Protein 2F6R (pdb70)

Sequence (230 aa):
ALYQIQLLKDQRILGNLLQPPNERPELPSGLYVLGLTGISGSGKSSVAQRLKNLGAYIIDSDHHLGHRAYAPGGPAYQPVVEAFGTDILHKDGTINRKVLGSRVFGNKKQMKIILTDIVWPVIAKLAREEMDVAVAKGKTLLCVIDAAMLLEAGWQSMVHEVWTVVIPETEAVRRIVERDGLSEAAAQSRLQSQMSGQQLVEQSNVVLSTLWESHHVTQSQVEKAWNLLQKRLP

Secondary structure (DSSP, 8-state):
------EE---EETTS--SPPPP-TTS-TT-EEEEEEE-TTS-HHHHHHHHHHHTPEEEEHHHHHHHHTSTTSTTHHHHHHHH-GGGB-TTSSB-HHHHHHHHTT-HHHHHHHHHHHHHHHHHHHHHHHHHHHHTT--EEEEE-TTTTTTTGGGG-SEEEEEE--HHHHHHHHHHHH---HHHHHHHHHTS--HHHHHHT-SEEEE-SS-HHHHHHHHHHHHHHHHHH--

Organism: Mus musculus (NCBI:txid10090)

B-factor: mean 35.96, std 10.56, range [18.99, 86.03]

Solvent-accessible surface area: 12660 Å² total; per-residue (Å²): 144,185,165,150,82,19,79,56,172,152,154,85,62,11,1,53,69,52,75,105,44,41,150,62,121,174,22,37,126,52,10,16,0,1,0,0,0,4,12,20,19,2,20,29,80,44,0,6,90,41,0,123,114,61,54,6,66,36,1,65,8,88,111,24,5,64,57,0,22,37,66,89,17,86,0,28,129,44,0,16,153,48,15,30,98,117,0,45,87,226,114,19,51,12,29,122,184,48,4,9,90,82,4,143,70,62,189,175,71,54,123,79,18,20,79,38,10,62,80,27,11,8,124,43,0,108,84,46,2,84,81,4,40,88,162,57,100,90,13,0,0,0,6,4,41,52,0,14,58,27,33,19,55,75,11,0,22,0,3,0,0,0,12,12,63,63,97,46,0,17,120,31,4,40,123,176,73,68,45,72,104,73,37,0,90,47,81,28,158,75,32,30,47,20,131,83,4,8,88,83,1,5,0,0,1,6,11,77,100,72,72,130,26,4,51,38,2,0,70,79,0,28,77,62,0,73,162,60,54,156

Structure (mmCIF, N/CA/C/O backbone):
data_2F6R
#
_entry.id   2F6R
#
_cell.length_a   101.040
_cell.length_b   32.370
_cell.length_c   95.200
_cell.angle_alpha   90.000
_cell.angle_beta   110.240
_cell.angle_gamma   90.000
#
_symmetry.space_group_name_H-M   'C 1 2 1'
#
loop_
_entity.id
_entity.type
_entity.pdbx_description
1 polymer 'Bifunctional coenzyme A synthase'
2 non-polymer 'ACETYL COENZYME *A'
3 non-polymer 'UNKNOWN LIGAND'
4 water water
#
loop_
_atom_site.group_PDB
_atom_site.id
_atom_site.type_symbol
_atom_site.label_atom_id
_atom_site.label_alt_id
_atom_site.label_comp_id
_atom_site.label_asym_id
_atom_site.label_entity_id
_atom_site.label_seq_id
_atom_site.pdbx_PDB_ins_code
_atom_site.Cartn_x
_atom_site.Cartn_y
_atom_site.Cartn_z
_atom_site.occupancy
_atom_site.B_iso_or_equiv
_atom_site.auth_seq_id
_atom_site.auth_comp_id
_atom_site.auth_asym_id
_atom_site.auth_atom_id
_atom_site.pdbx_PDB_model_num
ATOM 1 N N . ALA A 1 28 ? 11.213 34.251 -8.346 1.00 40.78 16 ALA A N 1
ATOM 2 C CA . ALA A 1 28 ? 10.970 33.324 -7.208 1.00 38.30 16 ALA A CA 1
ATOM 3 C C . ALA A 1 28 ? 9.490 33.237 -6.865 1.00 34.99 16 ALA A C 1
ATOM 4 O O . ALA A 1 28 ? 8.860 34.249 -6.570 1.00 37.16 16 ALA A O 1
ATOM 6 N N . LEU A 1 29 ? 8.962 32.018 -6.814 1.00 28.22 17 LEU A N 1
ATOM 7 C CA . LEU A 1 29 ? 7.542 31.828 -6.547 1.00 26.62 17 LEU A CA 1
ATOM 8 C C . LEU A 1 29 ? 7.305 31.303 -5.152 1.00 27.43 17 LEU A C 1
ATOM 9 O O . LEU A 1 29 ? 7.942 30.350 -4.733 1.00 27.85 17 LEU A O 1
ATOM 14 N N . TYR A 1 30 ? 6.366 31.888 -4.430 1.00 23.58 18 TYR A N 1
ATOM 15 C CA . TYR A 1 30 ? 6.085 31.425 -3.086 1.00 25.09 18 TYR A CA 1
ATOM 16 C C . TYR A 1 30 ? 4.681 31.788 -2.680 1.00 25.78 18 TYR A C 1
ATOM 17 O O . TYR A 1 30 ? 3.988 32.486 -3.401 1.00 24.84 18 TYR A O 1
ATOM 26 N N . GLN A 1 31 ? 4.281 31.326 -1.500 1.00 25.28 19 GLN A N 1
ATOM 27 C CA . GLN A 1 31 ? 2.972 31.607 -0.951 1.00 26.90 19 GLN A CA 1
ATOM 28 C C . GLN A 1 31 ? 3.096 32.275 0.406 1.00 30.56 19 GLN A C 1
ATOM 29 O O . GLN A 1 31 ? 4.043 32.018 1.156 1.00 27.98 19 GLN A O 1
ATOM 35 N N . ILE A 1 32 ? 2.124 33.136 0.691 1.00 28.57 20 ILE A N 1
ATOM 36 C CA . ILE A 1 32 ? 1.967 33.754 1.986 1.00 32.53 20 ILE A CA 1
ATOM 37 C C . ILE A 1 32 ? 0.570 33.421 2.495 1.00 31.47 20 ILE A C 1
ATOM 38 O O . ILE A 1 32 ? -0.322 33.004 1.729 1.00 27.32 20 ILE A O 1
ATOM 43 N N . GLN A 1 33 ? 0.421 33.541 3.818 1.00 31.91 21 GLN A N 1
ATOM 44 C CA . GLN A 1 33 ? -0.792 33.140 4.526 1.00 28.97 21 GLN A CA 1
ATOM 45 C C . GLN A 1 33 ? -1.448 34.394 5.082 1.00 28.23 21 GLN A C 1
ATOM 46 O O . GLN A 1 33 ? -0.782 35.301 5.574 1.00 25.80 21 GLN A O 1
ATOM 52 N N . LEU A 1 34 ? -2.764 34.455 4.957 1.00 28.11 22 LEU A N 1
ATOM 53 C CA . LEU A 1 34 ? -3.535 35.631 5.342 1.00 29.30 22 LEU A CA 1
ATOM 54 C C . LEU A 1 34 ? -4.787 35.252 6.098 1.00 29.73 22 LEU A C 1
ATOM 55 O O . LEU A 1 34 ? -5.297 34.143 5.987 1.00 30.89 22 LEU A O 1
ATOM 60 N N . LEU A 1 35 ? -5.266 36.215 6.875 1.00 34.11 23 LEU A N 1
ATOM 61 C CA . LEU A 1 35 ? -6.507 36.109 7.583 1.00 38.35 23 LEU A CA 1
ATOM 62 C C . LEU A 1 35 ? -7.379 37.247 7.057 1.00 43.00 23 LEU A C 1
ATOM 63 O O . LEU A 1 35 ? -6.901 38.370 6.906 1.00 45.31 23 LEU A O 1
ATOM 68 N N . LYS A 1 36 ? -8.634 36.962 6.743 1.00 47.65 24 LYS A N 1
ATOM 69 C CA . LYS A 1 36 ? -9.592 38.020 6.352 1.00 52.91 24 LYS A CA 1
ATOM 70 C C . LYS A 1 36 ? -10.862 38.005 7.228 1.00 54.96 24 LYS A C 1
ATOM 71 O O . LYS A 1 36 ? -10.924 37.267 8.220 1.00 53.47 24 LYS A O 1
ATOM 77 N N . ASP A 1 37 ? -11.848 38.850 6.877 1.00 59.29 25 ASP A N 1
ATOM 78 C CA . ASP A 1 37 ? -13.158 38.917 7.565 1.00 58.35 25 ASP A CA 1
ATOM 79 C C . ASP A 1 37 ? -14.292 38.490 6.631 1.00 60.20 25 ASP A C 1
ATOM 80 O O . ASP A 1 37 ? -14.681 37.314 6.609 1.00 62.83 25 ASP A O 1
ATOM 82 N N . GLN A 1 55 ? -7.069 42.833 5.440 1.00 52.20 43 GLN A N 1
ATOM 83 C CA . GLN A 1 55 ? -6.243 41.634 5.361 1.00 52.88 43 GLN A CA 1
ATOM 84 C C . GLN A 1 55 ? -5.105 41.711 6.364 1.00 50.69 43 GLN A C 1
ATOM 85 O O . GLN A 1 55 ? -4.513 42.767 6.567 1.00 52.89 43 GLN A O 1
ATOM 91 N N . ARG A 1 56 ? -4.801 40.572 6.973 1.00 47.60 44 ARG A N 1
ATOM 92 C CA . ARG A 1 56 ? -3.680 40.457 7.893 1.00 43.85 44 ARG A CA 1
ATOM 93 C C . ARG A 1 56 ? -2.755 39.372 7.394 1.00 36.42 44 ARG A C 1
ATOM 94 O O . ARG A 1 56 ? -3.191 38.265 7.212 1.00 30.68 44 ARG A O 1
ATOM 102 N N . ILE A 1 57 ? -1.488 39.708 7.175 1.00 30.87 45 ILE A N 1
ATOM 103 C CA . ILE A 1 57 ? -0.494 38.740 6.781 1.00 27.18 45 ILE A CA 1
ATOM 104 C C . ILE A 1 57 ? 0.035 38.029 8.026 1.00 28.94 45 ILE A C 1
ATOM 105 O O . ILE A 1 57 ? 0.474 38.688 8.939 1.00 31.28 45 ILE A O 1
ATOM 110 N N . LEU A 1 58 ? 0.000 36.700 8.026 1.00 30.27 46 LEU A N 1
ATOM 111 C CA . LEU A 1 58 ? 0.465 35.867 9.168 1.00 28.58 46 LEU A CA 1
ATOM 112 C C . LEU A 1 58 ? 1.975 35.937 9.263 1.00 27.29 46 LEU A C 1
ATOM 113 O O . LEU A 1 58 ? 2.664 35.797 8.269 1.00 28.73 46 LEU A O 1
ATOM 118 N N . GLY A 1 59 ? 2.475 36.284 10.440 1.00 27.27 47 GLY A N 1
ATOM 119 C CA . GLY A 1 59 ? 3.904 36.448 10.646 1.00 24.47 47 GLY A CA 1
ATOM 120 C C . GLY A 1 59 ? 4.321 37.909 10.733 1.00 23.98 47 GLY A C 1
ATOM 121 O O . GLY A 1 59 ? 5.340 38.209 11.341 1.00 28.05 47 GLY A O 1
ATOM 122 N N . ASN A 1 60 ? 3.567 38.800 10.093 1.00 27.09 48 ASN A N 1
ATOM 123 C CA . ASN A 1 60 ? 3.893 40.220 10.097 1.00 26.16 48 ASN A CA 1
ATOM 124 C C . ASN A 1 60 ? 3.466 40.891 11.424 1.00 26.83 48 ASN A C 1
ATOM 125 O O . ASN A 1 60 ? 2.552 40.431 12.090 1.00 27.66 48 ASN A O 1
ATOM 130 N N . LEU A 1 61 ? 4.135 41.988 11.763 1.00 26.68 49 LEU A N 1
ATOM 131 C CA . LEU A 1 61 ? 3.714 42.899 12.859 1.00 27.00 49 LEU A CA 1
ATOM 132 C C . LEU A 1 61 ? 2.444 43.690 12.465 1.00 26.33 49 LEU A C 1
ATOM 133 O O . LEU A 1 61 ? 2.432 44.379 11.438 1.00 31.39 49 LEU A O 1
ATOM 138 N N . LEU A 1 62 ? 1.373 43.513 13.244 1.00 26.96 50 LEU A N 1
ATOM 139 C CA . LEU A 1 62 ? 0.026 43.992 12.931 1.00 24.29 50 LEU A CA 1
ATOM 140 C C . LEU A 1 62 ? -0.271 45.277 13.675 1.00 27.07 50 LEU A C 1
ATOM 141 O O . LEU A 1 62 ? -1.093 46.044 13.246 1.00 30.06 50 LEU A O 1
ATOM 146 N N . GLN A 1 63 ? 0.357 45.467 14.819 1.00 27.58 51 GLN A N 1
ATOM 147 C CA . GLN A 1 63 ? 0.229 46.696 15.539 1.00 28.55 51 GLN A CA 1
ATOM 148 C C . GLN A 1 63 ? 1.459 46.903 16.429 1.00 29.94 51 GLN A C 1
ATOM 149 O O . GLN A 1 63 ? 2.192 45.967 16.677 1.00 27.70 51 GLN A O 1
ATOM 155 N N . PRO A 1 64 ? 1.694 48.143 16.871 1.00 28.95 52 PRO A N 1
ATOM 156 C CA . PRO A 1 64 ? 2.955 48.373 17.584 1.00 30.83 52 PRO A CA 1
ATOM 157 C C . PRO A 1 64 ? 3.116 47.593 18.899 1.00 27.83 52 PRO A C 1
ATOM 158 O O . PRO A 1 64 ? 2.140 47.372 19.628 1.00 30.92 52 PRO A O 1
ATOM 162 N N . PRO A 1 65 ? 4.355 47.182 19.192 1.00 28.31 53 PRO A N 1
ATOM 163 C CA . PRO A 1 65 ? 4.636 46.543 20.456 1.00 28.51 53 PRO 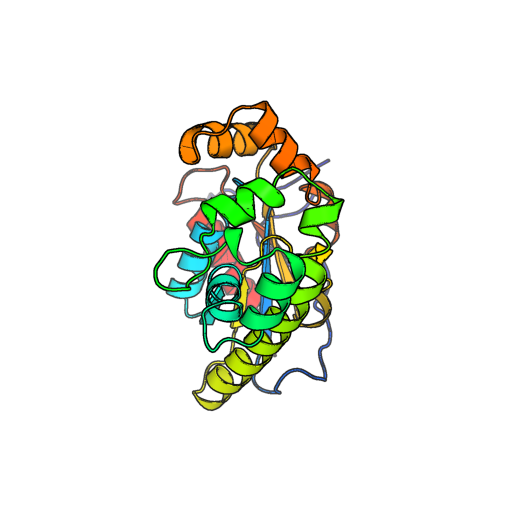A CA 1
ATOM 164 C C . PRO A 1 65 ? 4.367 47.446 21.657 1.00 26.00 53 PRO A C 1
ATOM 165 O O . PRO A 1 65 ? 4.301 48.707 21.520 1.00 25.46 53 PRO A O 1
ATOM 169 N N . ASN A 1 66 ? 4.286 46.808 22.829 1.00 26.25 54 ASN A N 1
ATOM 170 C CA . ASN A 1 66 ? 4.073 47.535 24.116 1.00 28.03 54 ASN A CA 1
ATOM 171 C C . ASN A 1 66 ? 5.370 48.043 24.734 1.00 28.27 54 ASN A C 1
ATOM 172 O O . ASN A 1 66 ? 6.362 47.358 24.626 1.00 29.54 54 ASN A O 1
ATOM 177 N N . GLU A 1 67 ? 5.372 49.237 25.348 1.00 32.54 55 GLU A N 1
ATOM 178 C CA . GLU A 1 67 ? 6.528 49.689 26.158 1.00 32.30 55 GLU A CA 1
ATOM 179 C C . GLU A 1 67 ? 6.403 49.094 27.550 1.00 33.98 55 GLU A C 1
ATOM 180 O O . GLU A 1 67 ? 5.337 49.195 28.164 1.00 31.38 55 GLU A O 1
ATOM 186 N N . ARG A 1 68 ? 7.488 48.488 28.047 1.00 33.66 56 ARG A N 1
ATOM 187 C CA . ARG A 1 68 ? 7.443 47.708 29.294 1.00 35.74 56 ARG A CA 1
ATOM 188 C C . ARG A 1 68 ? 8.589 48.103 30.204 1.00 36.35 56 ARG A C 1
ATOM 189 O O . ARG A 1 68 ? 9.563 47.358 30.297 1.00 34.92 56 ARG A O 1
ATOM 197 N N . PRO A 1 69 ? 8.463 49.272 30.876 1.00 39.61 57 PRO A N 1
ATOM 198 C CA . PRO A 1 69 ? 9.513 49.774 31.756 1.00 39.73 57 PRO A CA 1
ATOM 199 C C . PRO A 1 69 ? 9.920 48.847 32.872 1.00 41.62 57 PRO A C 1
ATOM 200 O O . PRO A 1 69 ? 11.086 48.801 33.283 1.00 45.65 57 PRO A O 1
ATOM 204 N N . GLU A 1 70 ? 8.959 48.089 33.380 1.00 44.73 58 GLU A N 1
ATOM 205 C CA . GLU A 1 70 ? 9.181 47.258 34.560 1.00 50.17 58 GLU A CA 1
ATOM 206 C C . GLU A 1 70 ? 9.897 45.938 34.272 1.00 51.51 58 GLU A C 1
ATOM 207 O O . GLU A 1 70 ? 10.373 45.286 35.202 1.00 52.94 58 GLU A O 1
ATOM 213 N N . LEU A 1 71 ? 9.957 45.525 33.004 1.00 50.48 59 LEU A N 1
ATOM 214 C CA . LEU A 1 71 ? 10.692 44.308 32.649 1.00 49.83 59 LEU A CA 1
ATOM 215 C C . LEU A 1 71 ? 12.211 44.582 32.668 1.00 48.49 59 LEU A C 1
ATOM 216 O O . LEU A 1 71 ? 12.647 45.726 32.465 1.00 48.04 59 LEU A O 1
ATOM 221 N N . PRO A 1 72 ? 13.029 43.523 32.867 1.00 49.57 60 PRO A N 1
ATOM 222 C CA . PRO A 1 72 ? 14.494 43.693 32.935 1.00 49.81 60 PRO A CA 1
ATOM 223 C C . PRO A 1 72 ? 15.024 44.296 31.641 1.00 51.69 60 PRO A C 1
ATOM 224 O O . PRO A 1 72 ? 14.497 44.013 30.585 1.00 53.62 60 PRO A O 1
ATOM 228 N N . SER A 1 73 ? 16.053 45.125 31.699 1.00 52.76 61 SER A N 1
ATOM 229 C CA . SER A 1 73 ? 16.422 45.905 30.512 1.00 52.72 61 SER A CA 1
ATOM 230 C C . SER A 1 73 ? 16.923 45.085 29.308 1.00 53.54 61 SER A C 1
ATOM 231 O O . SER A 1 73 ? 16.701 45.491 28.161 1.00 54.19 61 SER A O 1
ATOM 234 N N . GLY A 1 74 ? 17.585 43.951 29.544 1.00 51.30 62 GLY A N 1
ATOM 235 C CA . GLY A 1 74 ? 18.120 43.150 28.413 1.00 49.04 62 GLY A CA 1
ATOM 236 C C . GLY A 1 74 ? 17.102 42.307 27.632 1.00 44.93 62 GLY A C 1
ATOM 237 O O . GLY A 1 74 ? 17.429 41.741 26.587 1.00 43.67 62 GLY A O 1
ATOM 238 N N . LEU A 1 75 ? 15.857 42.276 28.103 1.00 38.70 63 LEU A N 1
ATOM 239 C CA . LEU A 1 75 ? 14.907 41.225 27.753 1.00 34.30 63 LEU A CA 1
ATOM 240 C C . LEU A 1 75 ? 13.732 41.672 26.871 1.00 34.51 63 LEU A C 1
ATOM 241 O O . LEU A 1 75 ? 13.067 42.652 27.158 1.00 34.93 63 LEU A O 1
ATOM 246 N N . TYR A 1 76 ? 13.434 40.907 25.831 1.00 29.16 64 TYR A N 1
ATOM 247 C CA . TYR A 1 76 ? 12.210 41.124 25.080 1.00 27.31 64 TYR A CA 1
ATOM 248 C C . TYR A 1 76 ? 11.313 39.939 25.363 1.00 26.53 64 TYR A C 1
ATOM 249 O O . TYR A 1 76 ? 11.772 38.792 25.378 1.00 28.50 64 TYR A O 1
ATOM 258 N N . VAL A 1 77 ? 10.021 40.205 25.530 1.00 23.93 65 VAL A N 1
ATOM 259 C CA . VAL A 1 77 ? 9.105 39.179 25.945 1.00 23.56 65 VAL A CA 1
ATOM 260 C C . VAL A 1 77 ? 7.946 39.095 24.960 1.00 22.23 65 VAL A C 1
ATOM 261 O O . VAL A 1 77 ? 7.242 40.084 24.748 1.00 26.09 65 VAL A O 1
ATOM 265 N N . LEU A 1 78 ? 7.674 37.865 24.497 1.00 27.16 66 LEU A N 1
ATOM 266 C CA . LEU A 1 78 ? 6.462 37.529 23.740 1.00 26.78 66 LEU A CA 1
ATOM 267 C C . LEU A 1 78 ? 5.493 36.782 24.594 1.00 25.82 66 LEU A C 1
ATOM 268 O O . LEU A 1 78 ? 5.889 35.963 25.398 1.00 28.42 66 LEU A O 1
ATOM 273 N N . GLY A 1 79 ? 4.221 37.083 24.411 1.00 25.32 67 GLY A N 1
ATOM 274 C CA . GLY A 1 79 ? 3.185 36.307 24.984 1.00 28.11 67 GLY A CA 1
ATOM 275 C C . GLY A 1 79 ? 2.583 35.463 23.904 1.00 30.44 67 GLY A C 1
ATOM 276 O O . GLY A 1 79 ? 2.051 36.001 22.972 1.00 29.32 67 GLY A O 1
ATOM 277 N N . LEU A 1 80 ? 2.621 34.151 24.068 1.00 25.96 68 LEU A N 1
ATOM 278 C CA . LEU A 1 80 ? 2.089 33.234 23.064 1.00 26.48 68 LEU A CA 1
ATOM 279 C C . LEU A 1 80 ? 0.818 32.549 23.516 1.00 27.98 68 LEU A C 1
ATOM 280 O O . LEU A 1 80 ? 0.774 31.989 24.592 1.00 26.78 68 LEU A O 1
ATOM 285 N N . THR A 1 81 ? -0.238 32.730 22.738 1.00 27.73 69 THR A N 1
ATOM 286 C CA . THR A 1 81 ? -1.561 32.256 23.136 1.00 29.83 69 THR A CA 1
ATOM 287 C C . THR A 1 81 ? -2.294 31.712 21.899 1.00 32.64 69 THR A C 1
ATOM 288 O O . THR A 1 81 ? -1.763 31.716 20.775 1.00 30.50 69 THR A O 1
ATOM 292 N N . GLY A 1 82 ? -3.482 31.187 22.130 1.00 28.96 70 GLY A N 1
ATOM 293 C CA . GLY A 1 82 ? -4.275 30.678 21.020 1.00 32.10 70 GLY A CA 1
ATOM 294 C C . GLY A 1 82 ? -5.425 29.906 21.537 1.00 34.58 70 GLY A C 1
ATOM 295 O O . GLY A 1 82 ? -5.456 29.615 22.709 1.00 38.00 70 GLY A O 1
ATOM 296 N N . ILE A 1 83 ? -6.342 29.518 20.651 1.00 37.56 71 ILE A N 1
ATOM 297 C CA . ILE A 1 83 ? -7.541 28.855 21.121 1.00 39.09 71 ILE A CA 1
ATOM 298 C C . ILE A 1 83 ? -7.159 27.406 21.313 1.00 35.52 71 ILE A C 1
ATOM 299 O O . ILE A 1 83 ? -6.149 26.960 20.799 1.00 31.94 71 ILE A O 1
ATOM 304 N N . SER A 1 84 ? -7.905 26.720 22.142 1.00 36.52 72 SER A N 1
ATOM 305 C CA . SER A 1 84 ? -7.629 25.310 22.334 1.00 36.46 72 SER A CA 1
ATOM 306 C C . SER A 1 84 ? -7.759 24.594 20.983 1.00 34.57 72 SER A C 1
ATOM 307 O O . SER A 1 84 ? -8.650 24.920 20.167 1.00 34.93 72 SER A O 1
ATOM 310 N N . GLY A 1 85 ? -6.875 23.620 20.741 1.00 29.78 73 GLY A N 1
ATOM 311 C CA . GLY A 1 85 ? -6.793 22.996 19.422 1.00 32.29 73 GLY A CA 1
ATOM 312 C C . GLY A 1 85 ? -5.952 23.765 18.402 1.00 32.01 73 GLY A C 1
ATOM 313 O O . GLY A 1 85 ? -5.819 23.303 17.275 1.00 36.16 73 GLY A O 1
ATOM 314 N N . SER A 1 86 ? -5.417 24.929 18.766 1.00 31.05 74 SER A N 1
ATOM 315 C CA . SER A 1 86 ? -4.629 25.774 17.877 1.00 33.36 74 SER A CA 1
ATOM 316 C C . SER A 1 86 ? -3.280 25.229 17.478 1.00 34.09 74 SER A C 1
ATOM 317 O O . SER A 1 86 ? -2.723 25.700 16.470 1.00 34.47 74 SER A O 1
ATOM 320 N N . GLY A 1 87 ? -2.781 24.250 18.226 1.00 32.25 75 GLY A N 1
ATOM 321 C CA . GLY A 1 87 ? -1.446 23.718 18.034 1.00 36.15 75 GLY A CA 1
ATOM 322 C C . GLY A 1 87 ? -0.334 24.646 18.493 1.00 33.57 75 GLY A C 1
ATOM 323 O O . GLY A 1 87 ? 0.795 24.604 17.968 1.00 33.33 75 GLY A O 1
ATOM 324 N N . LYS A 1 88 ? -0.639 25.547 19.437 1.00 33.19 76 LYS A N 1
ATOM 325 C CA . LYS A 1 88 ? 0.378 26.528 19.826 1.00 35.50 76 LYS A CA 1
ATOM 326 C C . LYS A 1 88 ? 1.636 25.908 20.483 1.00 31.78 76 LYS A C 1
ATOM 327 O O . LYS A 1 88 ? 2.701 26.483 20.435 1.00 32.96 76 LYS A O 1
ATOM 333 N N . SER A 1 89 ? 1.510 24.731 21.074 1.00 38.45 77 SER A N 1
ATOM 334 C CA . SER A 1 89 ? 2.697 24.046 21.624 1.00 41.18 77 SER A CA 1
ATOM 335 C C . SER A 1 89 ? 3.689 23.640 20.526 1.00 41.75 77 SER A C 1
ATOM 336 O O . SER A 1 89 ? 4.897 23.719 20.721 1.00 39.49 77 SER A O 1
ATOM 339 N N . SER A 1 90 ? 3.178 23.271 19.350 1.00 39.51 78 SER A N 1
ATOM 340 C CA . SER A 1 90 ? 4.025 23.106 18.164 1.00 39.18 78 SER A CA 1
ATOM 341 C C . SER A 1 90 ? 4.777 24.397 17.821 1.00 35.42 78 SER A C 1
ATOM 342 O O . SER A 1 90 ? 5.950 24.376 17.520 1.00 36.62 78 SER A O 1
ATOM 345 N N . VAL A 1 91 ? 4.122 25.544 17.900 1.00 32.48 79 VAL A N 1
ATOM 346 C CA . VAL A 1 91 ? 4.778 26.802 17.602 1.00 30.10 79 VAL A CA 1
ATOM 347 C C . VAL A 1 91 ? 5.794 27.155 18.677 1.00 31.52 79 VAL A C 1
ATOM 348 O O . VAL A 1 91 ? 6.876 27.676 18.393 1.00 27.73 79 VAL A O 1
ATOM 352 N N . ALA A 1 92 ? 5.427 26.912 19.931 1.00 32.69 80 ALA A N 1
ATOM 353 C CA . ALA A 1 92 ? 6.357 27.191 21.017 1.00 32.37 80 ALA A CA 1
ATOM 354 C C . ALA A 1 92 ? 7.673 26.390 20.833 1.00 29.28 80 ALA A C 1
ATOM 355 O O . ALA A 1 92 ? 8.780 26.941 20.997 1.00 30.57 80 ALA A O 1
ATOM 357 N N . GLN A 1 93 ? 7.564 25.110 20.459 1.00 30.76 81 GLN A N 1
ATOM 358 C CA . GLN A 1 93 ? 8.718 24.247 20.210 1.00 31.99 81 GLN A CA 1
ATOM 359 C C . GLN A 1 93 ? 9.585 24.729 19.053 1.00 28.17 81 GLN A C 1
ATOM 360 O O . GLN A 1 93 ? 10.810 24.641 19.127 1.00 33.18 81 GLN A O 1
ATOM 366 N N . ARG A 1 94 ? 8.943 25.234 17.995 1.00 31.36 82 ARG A N 1
ATOM 367 C CA . ARG A 1 94 ? 9.667 25.839 16.877 1.00 29.13 82 ARG A CA 1
ATOM 368 C C . ARG A 1 94 ? 10.409 27.124 17.298 1.00 28.57 82 ARG A C 1
ATOM 369 O O . ARG A 1 94 ? 11.533 27.386 16.863 1.00 29.56 82 ARG A O 1
ATOM 377 N N . LEU A 1 95 ? 9.799 27.929 18.157 1.00 27.33 83 LEU A N 1
ATOM 378 C CA . LEU A 1 95 ? 10.508 29.095 18.657 1.00 27.28 83 LEU A CA 1
ATOM 379 C C . LEU A 1 95 ? 11.643 28.660 19.592 1.00 29.18 83 LEU A C 1
ATOM 380 O O . LEU A 1 95 ? 12.737 29.220 19.559 1.00 29.87 83 LEU A O 1
ATOM 385 N N . LYS A 1 96 ? 11.391 27.654 20.409 1.00 28.99 84 LYS A N 1
ATOM 386 C CA . LYS A 1 96 ? 12.475 27.085 21.248 1.00 31.77 84 LYS A CA 1
ATOM 387 C C . LYS A 1 96 ? 13.671 26.637 20.398 1.00 32.63 84 LYS A C 1
ATOM 388 O O . LYS A 1 96 ? 14.809 26.939 20.718 1.00 35.77 84 LYS A O 1
ATOM 394 N N . ASN A 1 97 ? 13.400 25.951 19.292 1.00 32.44 85 ASN A N 1
ATOM 395 C CA . ASN A 1 97 ? 14.466 25.515 18.382 1.00 33.40 85 ASN A CA 1
ATOM 396 C C . ASN A 1 97 ? 15.253 26.663 17.765 1.00 32.02 85 ASN A C 1
ATOM 397 O O . ASN A 1 97 ? 16.401 26.473 17.397 1.00 32.90 85 ASN A O 1
ATOM 402 N N . LEU A 1 98 ? 14.634 27.837 17.620 1.00 31.01 86 LEU A N 1
ATOM 403 C CA . LEU A 1 98 ? 15.294 29.024 17.067 1.00 31.61 86 LEU A CA 1
ATOM 404 C C . LEU A 1 98 ? 16.047 29.806 18.099 1.00 32.42 86 LEU A C 1
ATOM 405 O O . LEU A 1 98 ? 16.780 30.738 17.754 1.00 35.75 86 LEU A O 1
ATOM 410 N N . GLY A 1 99 ? 15.852 29.445 19.373 1.00 35.32 87 GLY A N 1
ATOM 411 C CA . GLY A 1 99 ? 16.626 30.014 20.468 1.00 35.95 87 GLY A CA 1
ATOM 412 C C . GLY A 1 99 ? 15.872 30.744 21.554 1.00 34.37 87 GLY A C 1
ATOM 413 O O . GLY A 1 99 ? 16.513 31.277 22.467 1.00 34.42 87 GLY A O 1
ATOM 414 N N . ALA A 1 100 ? 14.533 30.776 21.481 1.00 34.13 88 ALA A N 1
ATOM 415 C CA . ALA A 1 100 ? 13.728 31.465 22.494 1.00 33.11 88 ALA A CA 1
ATOM 416 C C . ALA A 1 100 ? 13.721 30.649 23.766 1.00 32.80 88 ALA A C 1
ATOM 417 O O . ALA A 1 100 ? 13.727 29.405 23.717 1.00 29.56 88 ALA A O 1
ATOM 419 N N . TYR A 1 101 ? 13.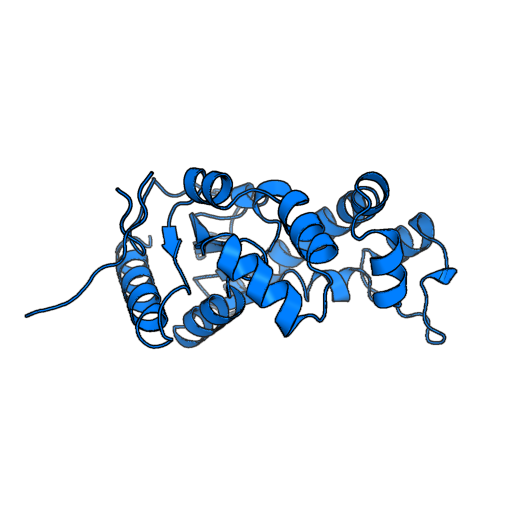751 31.345 24.900 1.00 32.07 89 TYR A N 1
ATOM 420 C CA . TYR A 1 101 ? 13.499 30.733 26.180 1.00 30.09 89 TYR A CA 1
ATOM 421 C C . TYR A 1 101 ? 11.977 30.690 26.431 1.00 29.65 89 TYR A C 1
ATOM 422 O O . TYR A 1 101 ? 11.329 31.733 26.516 1.00 30.77 89 TYR A O 1
ATOM 431 N N . ILE A 1 102 ? 11.411 29.488 26.567 1.00 27.50 90 ILE A N 1
ATOM 432 C CA . ILE A 1 102 ? 9.986 29.315 26.759 1.00 27.92 90 ILE A CA 1
ATOM 433 C C . ILE A 1 102 ? 9.598 29.122 28.223 1.00 27.93 90 ILE A C 1
ATOM 434 O O . ILE A 1 102 ? 10.186 28.302 28.926 1.00 33.12 90 ILE A O 1
ATOM 439 N N . ILE A 1 103 ? 8.593 29.842 28.665 1.00 28.67 91 ILE A N 1
ATOM 440 C CA . ILE A 1 103 ? 8.000 29.640 29.985 1.00 31.84 91 ILE A CA 1
ATOM 441 C C . ILE A 1 103 ? 6.611 29.040 29.764 1.00 32.98 91 ILE A C 1
ATOM 442 O O . ILE A 1 103 ? 5.759 29.659 29.181 1.00 33.75 91 ILE A O 1
ATOM 447 N N . ASP A 1 104 ? 6.449 27.776 30.109 1.00 31.96 92 ASP A N 1
ATOM 448 C CA . ASP A 1 104 ? 5.188 27.115 29.886 1.00 31.53 92 ASP A CA 1
ATOM 449 C C . ASP A 1 104 ? 4.321 27.330 31.137 1.00 32.59 92 ASP A C 1
ATOM 450 O O . ASP A 1 104 ? 4.598 26.760 32.205 1.00 31.57 92 ASP A O 1
ATOM 455 N N . SER A 1 105 ? 3.269 28.120 30.979 1.00 30.77 93 SER A N 1
ATOM 456 C CA . SER A 1 105 ? 2.380 28.472 32.078 1.00 30.38 93 SER A CA 1
ATOM 457 C C . SER A 1 105 ? 1.604 27.297 32.623 1.00 32.28 93 SER A C 1
ATOM 458 O O . SER A 1 105 ? 1.284 27.302 33.809 1.00 33.05 93 SER A O 1
ATOM 461 N N . ASP A 1 106 ? 1.287 26.303 31.787 1.00 30.87 94 ASP A N 1
ATOM 462 C CA . ASP A 1 106 ? 0.523 25.128 32.264 1.00 33.92 94 ASP A CA 1
ATOM 463 C C . ASP A 1 106 ? 1.382 24.396 33.282 1.00 36.13 94 ASP A C 1
ATOM 464 O O . ASP A 1 106 ? 0.903 24.074 34.395 1.00 33.63 94 ASP A O 1
ATOM 469 N N . HIS A 1 107 ? 2.639 24.158 32.915 1.00 34.52 95 HIS A N 1
ATOM 470 C CA A HIS A 1 107 ? 3.580 23.507 33.824 0.50 37.22 95 HIS A CA 1
ATOM 471 C CA B HIS A 1 107 ? 3.603 23.511 33.799 0.50 36.90 95 HIS A CA 1
ATOM 472 C C . HIS A 1 107 ? 3.803 24.312 35.099 1.00 37.04 95 HIS A C 1
ATOM 473 O O . HIS A 1 107 ? 3.812 23.744 36.208 1.00 34.70 95 HIS A O 1
ATOM 486 N N . LEU A 1 108 ? 4.020 25.615 34.968 1.00 35.53 96 LEU A N 1
ATOM 487 C CA . LEU A 1 108 ? 4.207 26.474 36.146 1.00 33.30 96 LEU A CA 1
ATOM 488 C C . LEU A 1 108 ? 3.020 26.364 37.072 1.00 32.89 96 LEU A C 1
ATOM 489 O O . LEU A 1 108 ? 3.190 26.361 38.300 1.00 34.38 96 LEU A O 1
ATOM 494 N N . GLY A 1 109 ? 1.822 26.278 36.504 1.00 31.19 97 GLY A N 1
ATOM 495 C CA . GLY A 1 109 ? 0.576 26.072 37.282 1.00 30.40 97 GLY A CA 1
ATOM 496 C C . GLY A 1 109 ? 0.595 24.804 38.102 1.00 31.96 97 GLY A C 1
ATOM 497 O O . GLY A 1 109 ? 0.261 24.815 39.273 1.00 31.65 97 GLY A O 1
ATOM 498 N N . HIS A 1 110 ? 1.027 23.714 37.482 1.00 29.94 98 HIS A N 1
ATOM 499 C CA . HIS A 1 110 ? 1.069 22.417 38.162 1.00 32.38 98 HIS A CA 1
ATOM 500 C C . HIS A 1 110 ? 2.069 22.454 39.317 1.00 37.00 98 HIS A C 1
ATOM 501 O O . HIS A 1 110 ? 1.791 21.915 40.408 1.00 35.90 98 HIS A O 1
ATOM 508 N N . ARG A 1 111 ? 3.210 23.113 39.103 1.00 33.29 99 ARG A N 1
ATOM 509 C CA . ARG A 1 111 ? 4.179 23.345 40.158 1.00 35.20 99 ARG A CA 1
ATOM 510 C C . ARG A 1 111 ? 3.737 24.363 41.231 1.00 33.99 99 ARG A C 1
ATOM 511 O O . ARG A 1 111 ? 4.080 24.214 42.421 1.00 36.68 99 ARG A O 1
ATOM 514 N N . ALA A 1 112 ? 2.953 25.362 40.852 1.00 31.01 100 ALA A N 1
ATOM 515 C CA . ALA A 1 112 ? 2.476 26.354 41.781 1.00 28.06 100 ALA A CA 1
ATOM 516 C C . ALA A 1 112 ? 1.656 25.707 42.900 1.00 27.96 100 ALA A C 1
ATOM 517 O O . ALA A 1 112 ? 1.713 26.150 44.037 1.00 27.13 100 ALA A O 1
ATOM 519 N N . TYR A 1 113 ? 0.903 24.660 42.573 1.00 33.11 101 TYR A N 1
ATOM 520 C CA . TYR A 1 113 ? 0.088 24.029 43.589 1.00 29.22 101 TYR A CA 1
ATOM 521 C C . TYR A 1 113 ? 0.560 22.617 43.917 1.00 28.87 101 TYR A C 1
ATOM 522 O O . TYR A 1 113 ? -0.169 21.887 44.532 1.00 32.38 101 TYR A O 1
ATOM 531 N N . ALA A 1 114 ? 1.815 22.308 43.592 1.00 28.71 102 ALA A N 1
ATOM 532 C CA . ALA A 1 114 ? 2.534 21.146 44.133 1.00 30.98 102 ALA A CA 1
ATOM 533 C C . ALA A 1 114 ? 2.752 21.412 45.629 1.00 26.13 102 ALA A C 1
ATOM 534 O O . ALA A 1 114 ? 2.872 22.579 46.027 1.00 28.69 102 ALA A O 1
ATOM 536 N N . PRO A 1 115 ? 2.763 20.346 46.467 1.00 26.14 103 PRO A N 1
ATOM 537 C CA . PRO A 1 115 ? 3.124 20.554 47.851 1.00 27.97 103 PRO A CA 1
ATOM 538 C C . PRO A 1 115 ? 4.451 21.295 47.896 1.00 31.04 103 PRO A C 1
ATOM 539 O O . PRO A 1 115 ? 5.303 21.046 47.045 1.00 28.55 103 PRO A O 1
ATOM 543 N N . GLY A 1 116 ? 4.540 22.312 48.743 1.00 33.43 104 GLY A N 1
ATOM 544 C CA . GLY A 1 116 ? 5.726 23.178 48.759 1.00 34.31 104 GLY A CA 1
ATOM 545 C C . GLY A 1 116 ? 5.595 24.421 47.893 1.00 36.42 104 GLY A C 1
ATOM 546 O O . GLY A 1 116 ? 6.380 25.337 48.047 1.00 37.43 104 GLY A O 1
ATOM 547 N N . GLY A 1 117 ? 4.624 24.448 46.964 1.00 30.93 105 GLY A N 1
ATOM 548 C CA . GLY A 1 117 ? 4.448 25.558 46.046 1.00 30.67 105 GLY A CA 1
ATOM 549 C C . GLY A 1 117 ? 3.484 26.577 46.621 1.00 28.50 105 GLY A C 1
ATOM 550 O O . GLY A 1 117 ? 2.689 26.251 47.481 1.00 30.33 105 GLY A O 1
ATOM 551 N N . PRO A 1 118 ? 3.554 27.837 46.151 1.00 28.56 106 PRO A N 1
ATOM 552 C CA . PRO A 1 118 ? 2.824 28.917 46.818 1.00 31.20 106 PRO A CA 1
ATOM 553 C C . PRO A 1 118 ? 1.288 28.784 46.816 1.00 32.14 106 PRO A C 1
ATOM 554 O O . PRO A 1 118 ? 0.591 29.257 47.740 1.00 34.79 106 PRO A O 1
ATOM 558 N N . ALA A 1 119 ? 0.769 28.123 45.802 1.00 31.14 107 ALA A N 1
ATOM 559 C CA . ALA A 1 119 ? -0.702 27.932 45.684 1.00 28.28 107 ALA A CA 1
ATOM 560 C C . ALA A 1 119 ? -1.244 26.657 46.305 1.00 26.52 107 ALA A C 1
ATOM 561 O O . ALA A 1 119 ? -2.458 26.505 46.327 1.00 25.49 107 ALA A O 1
ATOM 563 N N . TYR A 1 120 ? -0.404 25.761 46.810 1.00 27.05 108 TYR A N 1
ATOM 564 C CA . TYR A 1 120 ? -0.929 24.521 47.424 1.00 27.12 108 TYR A CA 1
ATOM 565 C C . TYR A 1 120 ? -1.930 24.703 48.545 1.00 27.42 108 TYR A C 1
ATOM 566 O O . TYR A 1 120 ? -3.069 24.192 48.424 1.00 24.61 108 TYR A O 1
ATOM 575 N N . GLN A 1 121 ? -1.570 25.441 49.608 1.00 27.79 109 GLN A N 1
ATOM 576 C CA . GLN A 1 121 ? -2.422 25.569 50.717 1.00 26.94 109 GLN A CA 1
ATOM 577 C C . GLN A 1 121 ? -3.750 26.266 50.309 1.00 25.99 109 GLN A C 1
ATOM 578 O O . GLN A 1 121 ? -4.779 25.765 50.642 1.00 26.04 109 GLN A O 1
ATOM 584 N N . PRO A 1 122 ? -3.683 27.413 49.597 1.00 28.97 110 PRO A N 1
ATOM 585 C CA . PRO A 1 122 ? -4.947 28.056 49.194 1.00 26.41 110 PRO A CA 1
ATOM 586 C C . PRO A 1 122 ? -5.883 27.234 48.316 1.00 25.98 110 PRO A C 1
ATOM 587 O O . PRO A 1 122 ? -7.093 27.381 48.448 1.00 23.12 110 PRO A O 1
ATOM 591 N N . VAL A 1 123 ? -5.330 26.418 47.409 1.00 25.45 111 VAL A N 1
ATOM 592 C CA . VAL A 1 123 ? -6.147 25.604 46.509 1.00 23.98 111 VAL A CA 1
ATOM 593 C C . VAL A 1 123 ? -6.811 24.480 47.319 1.00 23.74 111 VAL A C 1
ATOM 594 O O . VAL A 1 123 ? -8.015 24.214 47.193 1.00 23.56 111 VAL A O 1
ATOM 598 N N . VAL A 1 124 ? -6.029 23.819 48.199 1.00 21.93 112 VAL A N 1
ATOM 599 C CA . VAL A 1 124 ? -6.606 22.787 49.048 1.00 22.58 112 VAL A CA 1
ATOM 600 C C . VAL A 1 124 ? -7.678 23.352 50.027 1.00 24.68 112 VAL A C 1
ATOM 601 O O . VAL A 1 124 ? -8.680 22.706 50.275 1.00 26.59 112 VAL A O 1
ATOM 605 N N . GLU A 1 125 ? -7.467 24.569 50.538 1.00 25.60 113 GLU A N 1
ATOM 606 C CA . GLU A 1 125 ? -8.426 25.249 51.399 1.00 26.80 113 GLU A CA 1
ATOM 607 C C . GLU A 1 125 ? -9.687 25.529 50.613 1.00 24.88 113 GLU A C 1
ATOM 608 O O . GLU A 1 125 ? -10.800 25.379 51.116 1.00 25.68 113 GLU A O 1
ATOM 614 N N . ALA A 1 126 ? -9.515 25.963 49.365 1.00 24.82 114 ALA A N 1
ATOM 615 C CA . ALA A 1 126 ? -10.654 26.430 48.556 1.00 24.00 114 ALA A CA 1
ATOM 616 C C . ALA A 1 126 ? -11.465 25.291 48.022 1.00 22.01 114 ALA A C 1
ATOM 617 O O . ALA A 1 126 ? -12.713 25.445 47.869 1.00 25.88 114 ALA A O 1
ATOM 619 N N . PHE A 1 127 ? -10.833 24.116 47.803 1.00 24.96 115 PHE A N 1
ATOM 620 C CA . PHE A 1 127 ? -11.523 22.974 47.196 1.00 23.56 115 PHE A CA 1
ATOM 621 C C . PHE A 1 127 ? -11.648 21.776 48.106 1.00 24.29 115 PHE A C 1
ATOM 622 O O . PHE A 1 127 ? -12.487 20.918 47.842 1.00 27.18 115 PHE A O 1
ATOM 630 N N . GLY A 1 128 ? -10.902 21.726 49.199 1.00 24.55 116 GLY A N 1
ATOM 631 C CA . GLY A 1 128 ? -11.009 20.585 50.123 1.00 27.20 116 GLY A CA 1
ATOM 632 C C . GLY A 1 128 ? -9.969 19.510 49.864 1.00 29.10 116 GLY A C 1
ATOM 633 O O . GLY A 1 128 ? -9.428 19.402 48.779 1.00 25.59 116 GLY A O 1
ATOM 634 N N . THR A 1 129 ? -9.716 18.677 50.875 1.00 27.26 117 THR A N 1
ATOM 635 C CA . THR A 1 129 ? -8.728 17.618 50.773 1.00 26.44 117 THR A CA 1
ATOM 636 C C . THR A 1 129 ? -9.185 16.456 49.882 1.00 29.04 117 THR A C 1
ATOM 637 O O . THR A 1 129 ? -8.368 15.644 49.525 1.00 25.92 117 THR A O 1
ATOM 641 N N . ASP A 1 130 ? -10.468 16.382 49.511 1.00 28.00 118 ASP A N 1
ATOM 642 C CA . ASP A 1 130 ? -10.926 15.392 48.520 1.00 29.86 118 ASP A CA 1
ATOM 643 C C . ASP A 1 130 ? -10.265 15.509 47.152 1.00 29.13 118 ASP A C 1
ATOM 644 O O . ASP A 1 130 ? -10.343 14.601 46.349 1.00 29.48 118 ASP A O 1
ATOM 649 N N . ILE A 1 131 ? -9.645 16.644 46.864 1.00 25.89 119 ILE A N 1
ATOM 650 C CA . ILE A 1 131 ? -8.896 16.781 45.617 1.00 27.17 119 ILE A CA 1
ATOM 651 C C . ILE A 1 131 ? -7.512 16.171 45.679 1.00 26.31 119 ILE A C 1
ATOM 652 O O . ILE A 1 131 ? -6.834 16.188 44.646 1.00 28.63 119 ILE A O 1
ATOM 657 N N . LEU A 1 132 ? -7.111 15.611 46.822 1.00 27.71 120 LEU A N 1
ATOM 658 C CA . LEU A 1 132 ? -5.743 15.147 46.987 1.00 26.90 120 LEU A CA 1
ATOM 659 C C . LEU A 1 132 ? -5.666 13.660 46.692 1.00 27.85 120 LEU A C 1
ATOM 660 O O . LEU A 1 132 ? -6.569 12.913 47.040 1.00 32.14 120 LEU A O 1
ATOM 665 N N . HIS A 1 133 ? -4.588 13.272 46.016 1.00 30.97 121 HIS A N 1
ATOM 666 C CA . HIS A 1 133 ? -4.128 11.889 45.922 1.00 32.51 121 HIS A CA 1
ATOM 667 C C . HIS A 1 133 ? -3.713 11.431 47.314 1.00 32.62 121 HIS A C 1
ATOM 668 O O . HIS A 1 133 ? -3.486 12.249 48.213 1.00 30.01 121 HIS A O 1
ATOM 675 N N . LYS A 1 134 ? -3.569 10.114 47.481 1.00 37.27 122 LYS A N 1
ATOM 676 C CA . LYS A 1 134 ? -2.996 9.527 48.707 1.00 39.40 122 LYS A CA 1
ATOM 677 C C . LYS A 1 134 ? -1.672 10.153 49.129 1.00 37.30 122 LYS A C 1
ATOM 678 O O . LYS A 1 134 ? -1.436 10.344 50.297 1.00 39.09 122 LYS A O 1
ATOM 684 N N . ASP A 1 135 ? -0.793 10.450 48.192 1.00 39.08 123 ASP A N 1
ATOM 685 C CA . ASP A 1 135 ? 0.506 11.023 48.572 1.00 39.14 123 ASP A CA 1
ATOM 686 C C . ASP A 1 135 ? 0.447 12.529 48.888 1.00 38.29 123 ASP A C 1
ATOM 687 O O . ASP A 1 135 ? 1.489 13.140 49.152 1.00 39.27 123 ASP A O 1
ATOM 692 N N . GLY A 1 136 ? -0.750 13.122 48.836 1.00 35.55 124 GLY A N 1
ATOM 693 C CA . GLY A 1 136 ? -0.907 14.544 49.178 1.00 33.16 124 GLY A CA 1
ATOM 694 C C . GLY A 1 136 ? -0.749 15.526 48.012 1.00 30.23 124 GLY A C 1
ATOM 695 O O . GLY A 1 136 ? -0.951 16.735 48.185 1.00 28.37 124 GLY A O 1
ATOM 696 N N . THR A 1 137 ? -0.418 15.026 46.829 1.00 28.28 125 THR A N 1
ATOM 697 C CA . THR A 1 137 ? -0.392 15.847 45.642 1.00 27.05 125 THR A CA 1
ATOM 698 C C . THR A 1 137 ? -1.831 16.041 45.177 1.00 25.31 125 THR A C 1
ATOM 699 O O . THR A 1 137 ? -2.724 15.238 45.470 1.00 27.41 125 THR A O 1
ATOM 703 N N . ILE A 1 138 ? -2.052 17.119 44.461 1.00 24.17 126 ILE A N 1
ATOM 704 C CA . ILE A 1 138 ? -3.363 17.390 43.905 1.00 26.11 126 ILE A CA 1
ATOM 705 C C . ILE A 1 138 ? -3.646 16.403 42.760 1.00 28.05 126 ILE A C 1
ATOM 706 O O . ILE A 1 138 ? -2.844 16.237 41.827 1.00 27.03 126 ILE A O 1
ATOM 711 N N . ASN A 1 139 ? -4.822 15.784 42.836 1.00 25.32 127 ASN A N 1
ATOM 712 C CA . ASN A 1 139 ? -5.330 14.987 41.746 1.00 25.62 127 ASN A CA 1
ATOM 713 C C . ASN A 1 139 ? -5.990 15.883 40.715 1.00 26.89 127 ASN A C 1
ATOM 714 O O . ASN A 1 139 ? -7.129 16.354 40.924 1.00 26.30 127 ASN A O 1
ATOM 719 N N . ARG A 1 140 ? -5.297 16.129 39.597 1.00 26.53 128 ARG A N 1
ATOM 720 C CA . ARG A 1 140 ? -5.785 17.130 38.649 1.00 24.95 128 ARG A CA 1
ATOM 721 C C . ARG A 1 140 ? -7.054 16.700 37.883 1.00 23.29 128 ARG A C 1
ATOM 722 O O . ARG A 1 140 ? -7.786 17.564 37.374 1.00 27.54 128 ARG A O 1
ATOM 730 N N . LYS A 1 141 ? -7.261 15.392 37.794 1.00 29.69 129 LYS A N 1
ATOM 731 C CA . LYS A 1 141 ? -8.475 14.807 37.219 1.00 30.92 129 LYS A CA 1
ATOM 732 C C . LYS A 1 141 ? -9.667 15.189 38.101 1.00 28.46 129 LYS A C 1
ATOM 733 O O . LYS A 1 141 ? -10.688 15.655 37.597 1.00 30.23 129 LYS A O 1
ATOM 739 N N . VAL A 1 142 ? -9.525 15.047 39.423 1.00 28.50 130 VAL A N 1
ATOM 740 C CA . VAL A 1 142 ? -10.592 15.456 40.352 1.00 27.44 130 VAL A CA 1
ATOM 741 C C . VAL A 1 142 ? -10.809 16.978 40.376 1.00 24.16 130 VAL A C 1
ATOM 742 O O . VAL A 1 142 ? -11.988 17.453 40.260 1.00 23.77 130 VAL A O 1
ATOM 746 N N . LEU A 1 143 ? -9.718 17.739 40.503 1.00 25.55 131 LEU A N 1
ATOM 747 C CA . LEU A 1 143 ? -9.816 19.187 40.383 1.00 23.72 131 LEU A CA 1
ATOM 748 C C . LEU A 1 143 ? -10.461 19.666 39.072 1.00 25.03 131 LEU A C 1
ATOM 749 O O . LEU A 1 143 ? -11.355 20.519 39.071 1.00 24.35 131 LEU A O 1
ATOM 754 N N . GLY A 1 144 ? -10.022 19.108 37.949 1.00 24.50 132 GLY A N 1
ATOM 755 C CA . GLY A 1 144 ? -10.608 19.414 36.671 1.00 25.23 132 GLY A CA 1
ATOM 756 C C . GLY A 1 144 ? -12.100 19.148 36.624 1.00 24.01 132 GLY A C 1
ATOM 757 O O . GLY A 1 144 ? -12.853 19.976 36.075 1.00 26.62 132 GLY A O 1
ATOM 758 N N . SER A 1 145 ? -12.514 18.036 37.204 1.00 26.17 133 SER A N 1
ATOM 759 C CA . SER A 1 145 ? -13.955 17.705 37.314 1.00 29.21 133 SER A CA 1
ATOM 760 C C . SER A 1 145 ? -14.753 18.763 38.086 1.00 28.92 133 SER A C 1
ATOM 761 O O . SER A 1 145 ? -15.945 18.979 37.793 1.00 27.79 133 SER A O 1
ATOM 764 N N . ARG A 1 146 ? -14.114 19.429 39.050 1.00 27.60 134 ARG A N 1
ATOM 765 C CA . ARG A 1 146 ? -14.732 20.522 39.796 1.00 25.76 134 ARG A CA 1
ATOM 766 C C . ARG A 1 146 ? -14.860 21.764 39.007 1.00 28.50 134 ARG A C 1
ATOM 767 O O . ARG A 1 146 ? -15.841 22.488 39.172 1.00 29.97 134 ARG A O 1
ATOM 775 N N . VAL A 1 147 ? -13.892 22.045 38.121 1.00 25.63 135 VAL A N 1
ATOM 776 C CA . VAL A 1 147 ? -13.827 23.356 37.557 1.00 25.84 135 VAL A CA 1
ATOM 777 C C . VAL A 1 147 ? -14.129 23.382 36.051 1.00 26.21 135 VAL A C 1
ATOM 778 O O . VAL A 1 147 ? -14.541 24.405 35.552 1.00 26.65 135 VAL A O 1
ATOM 782 N N . PHE A 1 148 ? -13.918 22.296 35.323 1.00 29.05 136 PHE A N 1
ATOM 783 C CA . PHE A 1 148 ? -14.072 22.402 33.843 1.00 29.90 136 PHE A CA 1
ATOM 784 C C . PHE A 1 148 ? -15.558 22.477 33.532 1.00 30.47 136 PHE A C 1
ATOM 785 O O . PHE A 1 148 ? -16.347 21.695 34.043 1.00 29.42 136 PHE A O 1
ATOM 793 N N . GLY A 1 149 ? -15.940 23.442 32.712 1.00 30.63 137 GLY A N 1
ATOM 794 C CA . GLY A 1 149 ? -17.327 23.662 32.393 1.00 31.49 137 GLY A CA 1
ATOM 795 C C . GLY A 1 149 ? -18.060 24.414 33.483 1.00 31.32 137 GLY A C 1
ATOM 796 O O . GLY A 1 149 ? -19.280 24.587 33.387 1.00 32.01 137 GLY A O 1
ATOM 797 N N . ASN A 1 150 ? -17.340 24.872 34.509 1.00 28.77 138 ASN A N 1
ATOM 798 C CA . ASN A 1 150 ? -17.977 25.484 35.674 1.00 26.80 138 ASN A CA 1
ATOM 799 C C . ASN A 1 150 ? -17.366 26.854 35.916 1.00 28.43 138 ASN A C 1
ATOM 800 O O . ASN A 1 150 ? -16.302 26.982 36.516 1.00 25.30 138 ASN A O 1
ATOM 805 N N . LYS A 1 151 ? -18.054 27.895 35.456 1.00 29.28 139 LYS A N 1
ATOM 806 C CA . LYS A 1 151 ? -17.526 29.242 35.511 1.00 30.45 139 LYS A CA 1
ATOM 807 C C . LYS A 1 151 ? -17.160 29.726 36.949 1.00 27.73 139 LYS A C 1
ATOM 808 O O . LYS A 1 151 ? -16.022 30.248 37.197 1.00 28.75 139 LYS A O 1
ATOM 814 N N . LYS A 1 152 ? -18.045 29.507 37.909 1.00 22.38 140 LYS A N 1
ATOM 815 C CA . LYS A 1 152 ? -17.777 29.949 39.292 1.00 26.43 140 LYS A CA 1
ATOM 816 C C . LYS A 1 152 ? -16.621 29.231 39.978 1.00 25.38 140 LYS A C 1
ATOM 817 O O . LYS A 1 152 ? -15.761 29.872 40.616 1.00 28.61 140 LYS A O 1
ATOM 823 N N . GLN A 1 153 ? -16.554 27.915 39.812 1.00 23.94 141 GLN A N 1
ATOM 824 C CA . GLN A 1 153 ? -15.505 27.134 40.416 1.00 22.94 141 GLN A CA 1
ATOM 825 C C . GLN A 1 153 ? -14.179 27.409 39.732 1.00 24.73 141 GLN A C 1
ATOM 826 O O . GLN A 1 153 ? -13.147 27.519 40.385 1.00 25.75 141 GLN A O 1
ATOM 832 N N . MET A 1 154 ? -14.203 27.567 38.414 1.00 24.26 142 MET A N 1
ATOM 833 C CA . MET A 1 154 ? -12.929 27.833 37.739 1.00 24.95 142 MET A CA 1
ATOM 834 C C . MET A 1 154 ? -12.391 29.174 38.167 1.00 22.47 142 MET A C 1
ATOM 835 O O . MET A 1 154 ? -11.172 29.332 38.325 1.00 24.47 142 MET A O 1
ATOM 840 N N . LYS A 1 155 ? -13.266 30.141 38.390 1.00 23.02 143 LYS A N 1
ATOM 841 C CA . LYS A 1 155 ? -12.823 31.419 38.919 1.00 25.44 143 LYS A CA 1
ATOM 842 C C . LYS A 1 155 ? -12.236 31.396 40.331 1.00 26.68 143 LYS A C 1
ATOM 843 O O . LYS A 1 155 ? -11.256 32.134 40.623 1.00 28.46 143 LYS A O 1
ATOM 849 N N . ILE A 1 156 ? -12.773 30.562 41.206 1.00 25.90 144 ILE A N 1
ATOM 850 C CA A ILE A 1 156 ? -12.157 30.367 42.518 0.50 23.92 144 ILE A CA 1
ATOM 851 C CA B ILE A 1 156 ? -12.157 30.367 42.518 0.50 23.92 144 ILE A CA 1
ATOM 852 C C . ILE A 1 156 ? -10.689 29.899 42.329 1.00 23.09 144 ILE A C 1
ATOM 853 O O . ILE A 1 156 ? -9.772 30.426 42.956 1.00 24.51 144 ILE A O 1
ATOM 862 N N . LEU A 1 157 ? -10.504 28.967 41.402 1.00 23.04 145 LEU A N 1
ATOM 863 C CA . LEU A 1 157 ? -9.170 28.441 41.117 1.00 23.81 145 LEU A CA 1
ATOM 864 C C . LEU A 1 157 ? -8.266 29.468 40.494 1.00 24.16 145 LEU A C 1
ATOM 865 O O . LEU A 1 157 ? -7.117 29.639 40.958 1.00 23.54 145 LEU A O 1
ATOM 870 N N . THR A 1 158 ? -8.715 30.164 39.441 1.00 23.15 146 THR A N 1
ATOM 871 C CA . THR A 1 158 ? -7.787 31.045 38.750 1.00 25.21 146 THR A CA 1
ATOM 872 C C . THR A 1 158 ? -7.525 32.334 39.535 1.00 26.91 146 THR A C 1
ATOM 873 O O . THR A 1 158 ? -6.455 32.941 39.435 1.00 27.24 146 THR A O 1
ATOM 877 N N . ASP A 1 159 ? -8.481 32.760 40.360 1.00 28.02 147 ASP A N 1
ATOM 878 C CA . ASP A 1 159 ? -8.252 33.883 41.274 1.00 28.16 147 ASP A CA 1
ATOM 879 C C . ASP A 1 159 ? -7.035 33.610 42.197 1.00 27.02 147 ASP A C 1
ATOM 880 O O . ASP A 1 159 ? -6.280 34.524 42.523 1.00 29.73 147 ASP A O 1
ATOM 885 N N . ILE A 1 160 ? -6.859 32.355 42.614 1.00 24.96 148 ILE A N 1
ATOM 886 C CA . ILE A 1 160 ? -5.698 31.928 43.367 1.00 27.15 148 ILE A CA 1
ATOM 887 C C . ILE A 1 160 ? -4.447 31.726 42.523 1.00 29.50 148 ILE A C 1
ATOM 888 O O . ILE A 1 160 ? -3.350 32.265 42.837 1.00 29.81 148 ILE A O 1
ATOM 893 N N . VAL A 1 161 ? -4.595 30.950 41.454 1.00 23.69 149 VAL A N 1
ATOM 894 C CA . VAL A 1 161 ? -3.468 30.446 40.714 1.00 26.18 149 VAL A CA 1
ATOM 895 C C . VAL A 1 161 ? -2.861 31.467 39.743 1.00 26.35 149 VAL A C 1
ATOM 896 O O . VAL A 1 161 ? -1.622 31.453 39.557 1.00 26.22 149 VAL A O 1
ATOM 900 N N . TRP A 1 162 ? -3.658 32.255 39.052 1.00 25.29 150 TRP A N 1
ATOM 901 C CA . TRP A 1 162 ? -3.070 33.106 38.025 1.00 25.74 150 TRP A CA 1
ATOM 902 C C . TRP A 1 162 ? -2.057 34.093 38.598 1.00 26.34 150 TRP A C 1
ATOM 903 O O . TRP A 1 162 ? -0.920 34.187 38.075 1.00 24.56 150 TRP A O 1
ATOM 914 N N . PRO A 1 163 ? -2.379 34.745 39.698 1.00 28.13 151 PRO A N 1
ATOM 915 C CA . PRO A 1 163 ? -1.336 35.630 40.277 1.00 26.32 151 PRO A CA 1
ATOM 916 C C . PRO A 1 163 ? -0.066 34.926 40.720 1.00 26.90 151 PRO A C 1
ATOM 917 O O . PRO A 1 163 ? 1.058 35.504 40.617 1.00 27.28 151 PRO A O 1
ATOM 921 N N . VAL A 1 164 ? -0.185 33.703 41.218 1.00 26.18 152 VAL A N 1
ATOM 922 C CA . VAL A 1 164 ? 0.944 32.912 41.580 1.00 26.77 152 VAL A CA 1
ATOM 923 C C . VAL A 1 164 ? 1.796 32.544 40.377 1.00 29.28 152 VAL A C 1
ATOM 924 O O . VAL A 1 164 ? 3.022 32.621 40.399 1.00 26.41 152 VAL A O 1
ATOM 928 N N . ILE A 1 165 ? 1.156 32.123 39.289 1.00 24.62 153 ILE A N 1
ATOM 929 C CA . ILE A 1 165 ? 1.899 31.834 38.082 1.00 22.89 153 ILE A CA 1
ATOM 930 C C . ILE A 1 165 ? 2.559 33.064 37.491 1.00 24.52 153 ILE A C 1
ATOM 931 O O . ILE A 1 165 ? 3.693 32.956 37.023 1.00 25.45 153 ILE A O 1
ATOM 936 N N . ALA A 1 166 ? 1.884 34.211 37.540 1.00 26.30 154 ALA A N 1
ATOM 937 C CA . ALA A 1 166 ? 2.443 35.431 36.942 1.00 23.59 154 ALA A CA 1
ATOM 938 C C . ALA A 1 166 ? 3.719 35.796 37.710 1.00 27.00 154 ALA A C 1
ATOM 939 O O . ALA A 1 166 ? 4.723 36.149 37.112 1.00 28.85 154 ALA A O 1
ATOM 941 N N . LYS A 1 167 ? 3.694 35.651 39.035 1.00 26.18 155 LYS A N 1
ATOM 942 C CA . LYS A 1 167 ? 4.876 35.898 39.875 1.00 27.45 155 LYS A CA 1
ATOM 943 C C . LYS A 1 167 ? 5.988 34.929 39.569 1.00 26.25 155 LYS A C 1
ATOM 944 O O . LYS A 1 167 ? 7.141 35.334 39.398 1.00 26.22 155 LYS A O 1
ATOM 950 N N . LEU A 1 168 ? 5.675 33.657 39.405 1.00 24.42 156 LEU A N 1
ATOM 951 C CA . LEU A 1 168 ? 6.666 32.665 39.089 1.00 23.25 156 LEU A CA 1
ATOM 952 C C . LEU A 1 168 ? 7.273 32.885 37.696 1.00 24.39 156 LEU A C 1
ATOM 953 O O . LEU A 1 168 ? 8.495 32.659 37.490 1.00 24.91 156 LEU A O 1
ATOM 958 N N . ALA A 1 169 ? 6.439 33.360 36.770 1.00 25.98 157 ALA A N 1
ATOM 959 C CA . ALA A 1 169 ? 6.912 33.706 35.410 1.00 26.92 157 ALA A CA 1
ATOM 960 C C . ALA A 1 169 ? 7.908 34.900 35.454 1.00 26.70 157 ALA A C 1
ATOM 961 O O . ALA A 1 169 ? 8.974 34.851 34.815 1.00 25.75 157 ALA A O 1
ATOM 963 N N . ARG A 1 170 ? 7.553 35.948 36.205 1.00 24.98 158 ARG A N 1
ATOM 964 C CA . ARG A 1 170 ? 8.458 37.068 36.411 1.00 26.37 158 ARG A CA 1
ATOM 965 C C . ARG A 1 170 ? 9.785 36.698 37.030 1.00 26.81 158 ARG A C 1
ATOM 966 O O . ARG A 1 170 ? 10.844 37.239 36.643 1.00 27.92 158 ARG A O 1
A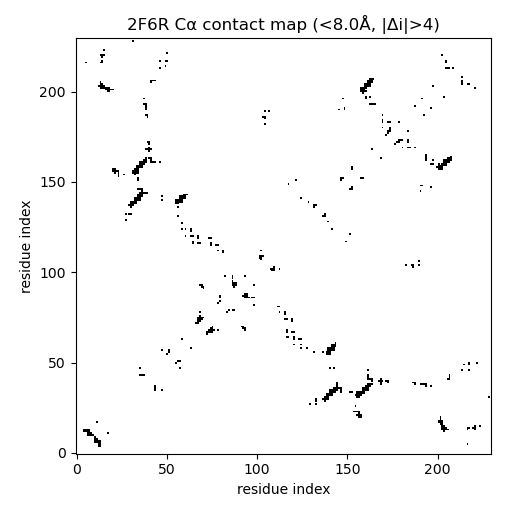TOM 974 N N . GLU A 1 171 ? 9.750 35.801 38.009 1.00 26.56 159 GLU A N 1
ATOM 975 C CA . GLU A 1 171 ? 10.974 35.270 38.618 1.00 27.04 159 GLU A CA 1
ATOM 976 C C . GLU A 1 171 ? 11.834 34.514 37.596 1.00 27.01 159 GLU A C 1
ATOM 977 O O . GLU A 1 171 ? 13.027 34.711 37.525 1.00 26.09 159 GLU A O 1
ATOM 983 N N . GLU A 1 172 ? 11.213 33.636 36.802 1.00 26.35 160 GLU A N 1
ATOM 984 C CA . GLU A 1 172 ? 11.932 32.834 35.802 1.00 30.38 160 GLU A CA 1
ATOM 985 C C . GLU A 1 172 ? 12.613 33.692 34.743 1.00 27.87 160 GLU A C 1
ATOM 986 O O . GLU A 1 172 ? 13.731 33.381 34.302 1.00 27.75 160 GLU A O 1
ATOM 992 N N . MET A 1 173 ? 11.982 34.796 34.362 1.00 27.26 161 MET A N 1
ATOM 993 C CA . MET A 1 173 ? 12.528 35.695 33.408 1.00 28.57 161 MET A CA 1
ATOM 994 C C . MET A 1 173 ? 13.764 36.397 33.942 1.00 25.41 161 MET A C 1
ATOM 995 O O . MET A 1 173 ? 14.732 36.587 33.244 1.00 24.84 161 MET A O 1
ATOM 1000 N N . ASP A 1 174 ? 13.690 36.759 35.209 1.00 25.22 162 ASP A N 1
ATOM 1001 C CA . ASP A 1 174 ? 14.815 37.361 35.897 1.00 22.85 162 ASP A CA 1
ATOM 1002 C C . ASP A 1 174 ? 15.991 36.392 35.856 1.00 24.37 162 ASP A C 1
ATOM 1003 O O . ASP A 1 174 ? 17.108 36.803 35.551 1.00 23.39 162 ASP A O 1
ATOM 1008 N N . VAL A 1 175 ? 15.742 35.112 36.160 1.00 23.48 163 VAL A N 1
ATOM 1009 C CA . VAL A 1 175 ? 16.830 34.119 36.223 1.00 24.71 163 VAL A CA 1
ATOM 1010 C C . VAL A 1 175 ? 17.419 33.938 34.826 1.00 27.15 163 VAL A C 1
ATOM 1011 O O . VAL A 1 175 ? 18.638 33.928 34.639 1.00 28.41 163 VAL A O 1
ATOM 1015 N N . ALA A 1 176 ? 16.535 33.836 33.835 1.00 27.89 164 ALA A N 1
ATOM 1016 C CA . ALA A 1 176 ? 16.969 33.713 32.442 1.00 28.74 164 ALA A CA 1
ATOM 1017 C C . ALA A 1 176 ? 17.866 34.868 31.990 1.00 27.72 164 ALA A C 1
ATOM 1018 O O . ALA A 1 176 ? 18.879 34.648 31.339 1.00 27.44 164 ALA A O 1
ATOM 1020 N N . VAL A 1 177 ? 17.476 36.091 32.314 1.00 23.88 165 VAL A N 1
ATOM 1021 C CA . VAL A 1 177 ? 18.270 37.273 31.989 1.00 26.04 165 VAL A CA 1
ATOM 1022 C C . VAL A 1 177 ? 19.616 37.262 32.681 1.00 26.11 165 VAL A C 1
ATOM 1023 O O . VAL A 1 177 ? 20.622 37.681 32.083 1.00 25.17 165 VAL A O 1
ATOM 1027 N N . ALA A 1 178 ? 19.647 36.813 33.925 1.00 26.30 166 AL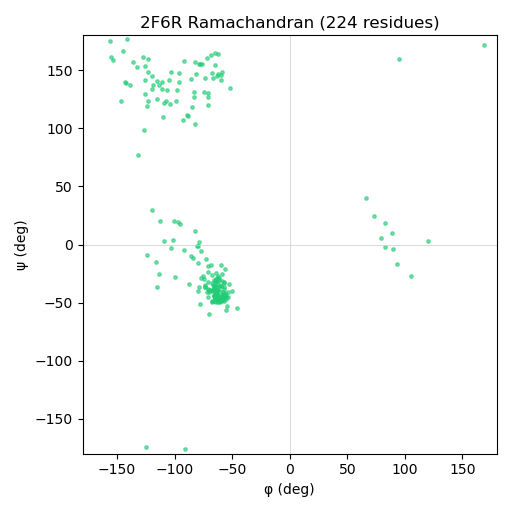A A N 1
ATOM 1028 C CA . ALA A 1 178 ? 20.919 36.728 34.676 1.00 27.31 166 ALA A CA 1
ATOM 1029 C C . ALA A 1 178 ? 21.867 35.734 33.983 1.00 30.45 166 ALA A C 1
ATOM 1030 O O . ALA A 1 178 ? 23.097 35.870 34.060 1.00 28.46 166 ALA A O 1
ATOM 1032 N N . LYS A 1 179 ? 21.269 34.711 33.341 1.00 30.76 167 LYS A N 1
ATOM 1033 C CA . LYS A 1 179 ? 22.016 33.665 32.629 1.00 34.18 167 LYS A CA 1
ATOM 1034 C C . LYS A 1 179 ? 22.143 33.955 31.149 1.00 36.03 167 LYS A C 1
ATOM 1035 O O 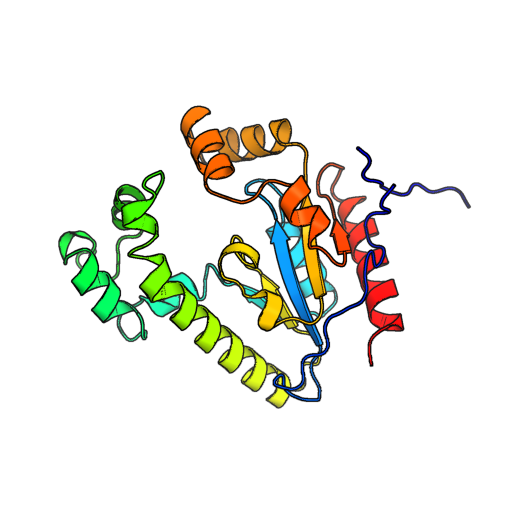. LYS A 1 179 ? 22.507 33.067 30.306 1.00 37.78 167 LYS A O 1
ATOM 1041 N N . GLY A 1 180 ? 21.913 35.215 30.789 1.00 35.23 168 GLY A N 1
ATOM 1042 C CA . GLY A 1 180 ? 22.264 35.678 29.472 1.00 31.92 168 GLY A CA 1
ATOM 1043 C C . GLY A 1 180 ? 21.229 35.538 28.367 1.00 28.60 168 GLY A C 1
ATOM 10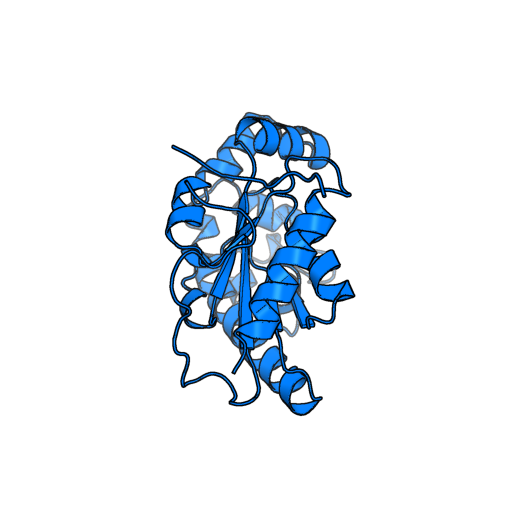44 O O . GLY A 1 180 ? 21.567 35.762 27.193 1.00 28.48 168 GLY A O 1
ATOM 1045 N N . LYS A 1 181 ? 19.990 35.182 28.711 1.00 27.93 169 LYS A N 1
ATOM 1046 C CA . LYS A 1 181 ? 18.925 35.106 27.714 1.00 29.43 169 LYS A CA 1
ATOM 1047 C C . LYS A 1 181 ? 18.348 36.506 27.451 1.00 28.82 169 LYS A C 1
ATOM 1048 O O . LYS A 1 181 ? 18.279 37.349 28.357 1.00 31.55 169 LYS A O 1
ATOM 1054 N N . THR A 1 182 ? 17.937 36.740 26.211 1.00 28.73 170 THR A N 1
ATOM 1055 C CA . THR A 1 182 ? 17.488 38.062 25.776 1.00 30.30 170 THR A CA 1
ATOM 1056 C C . THR A 1 182 ? 16.062 38.063 25.173 1.00 31.38 170 THR A C 1
ATOM 1057 O O . THR A 1 182 ? 15.528 39.138 24.905 1.00 32.68 170 THR A O 1
ATOM 1061 N N . LEU A 1 183 ? 15.495 36.872 24.953 1.00 30.67 171 LEU A N 1
ATOM 1062 C CA A LEU A 1 183 ? 14.174 36.717 24.375 0.50 31.46 171 LEU A CA 1
ATOM 1063 C CA B LEU A 1 183 ? 14.163 36.715 24.373 0.50 30.56 171 LEU A CA 1
ATOM 1064 C C . LEU A 1 183 ? 13.428 35.611 25.093 1.00 31.17 171 LEU A C 1
ATOM 1065 O O . LEU A 1 183 ? 13.862 34.457 25.053 1.00 29.42 171 LEU A O 1
ATOM 1074 N N . CYS A 1 184 ? 12.308 35.969 25.718 1.00 29.47 172 CYS A N 1
ATOM 1075 C CA . CYS A 1 184 ? 11.470 35.036 26.519 1.00 31.16 172 CYS A CA 1
ATOM 1076 C C . CYS A 1 184 ? 10.093 34.977 25.893 1.00 28.98 172 CYS A C 1
ATOM 1077 O O . CYS A 1 184 ? 9.629 35.964 25.339 1.00 30.27 172 CYS A O 1
ATOM 1080 N N . VAL A 1 185 ? 9.469 33.804 25.941 1.00 28.67 173 VAL A N 1
ATOM 1081 C CA . VAL A 1 185 ? 8.121 33.578 25.484 1.00 26.91 173 VAL A CA 1
ATOM 1082 C C . VAL A 1 185 ? 7.341 33.001 26.636 1.00 30.22 173 VAL A C 1
ATOM 1083 O O . VAL A 1 185 ? 7.689 31.954 27.156 1.00 28.40 173 VAL A O 1
ATOM 1087 N N . ILE A 1 186 ? 6.302 33.714 27.055 1.00 29.09 174 ILE A N 1
ATOM 1088 C CA . ILE A 1 186 ? 5.327 33.172 28.010 1.00 29.77 174 ILE A CA 1
ATOM 1089 C C . ILE A 1 186 ? 4.192 32.556 27.242 1.00 30.54 174 ILE A C 1
ATOM 1090 O O . ILE A 1 186 ? 3.378 33.267 26.639 1.00 29.76 174 ILE A O 1
ATOM 1095 N N . ASP A 1 187 ? 4.181 31.230 27.254 1.00 25.67 175 ASP A N 1
ATOM 1096 C CA . ASP A 1 187 ? 3.150 30.408 26.602 1.00 30.21 175 ASP A CA 1
ATOM 1097 C C . ASP A 1 187 ? 2.002 30.160 27.554 1.00 29.77 175 ASP A C 1
ATOM 1098 O O . ASP A 1 187 ? 2.175 29.458 28.574 1.00 31.67 175 ASP A O 1
ATOM 1103 N N . ALA A 1 188 ? 0.845 30.760 27.258 1.00 30.28 176 ALA A N 1
ATOM 1104 C CA . ALA A 1 188 ? -0.322 30.779 28.168 1.00 30.73 176 ALA A CA 1
ATOM 1105 C C . ALA A 1 188 ? -1.637 30.752 27.414 1.00 32.34 176 ALA A C 1
ATOM 1106 O O . ALA A 1 188 ? -1.957 31.649 26.634 1.00 30.39 176 ALA A O 1
ATOM 1108 N N . ALA A 1 189 ? -2.465 29.761 27.724 1.00 32.14 177 ALA A N 1
ATOM 1109 C CA . ALA A 1 189 ? -3.773 29.589 27.051 1.00 34.31 177 ALA A CA 1
ATOM 1110 C C . ALA A 1 189 ? -4.693 30.720 27.308 1.00 33.68 177 ALA A C 1
ATOM 1111 O O . ALA A 1 189 ? -5.513 31.052 26.471 1.00 34.79 177 ALA A O 1
ATOM 1113 N N . MET A 1 190 ? -4.570 31.327 28.490 1.00 31.19 178 MET A N 1
ATOM 1114 C CA . MET A 1 190 ? -5.532 32.303 28.970 1.00 32.38 178 MET A CA 1
ATOM 1115 C C . MET A 1 190 ? -4.800 33.632 29.196 1.00 28.09 178 MET A C 1
ATOM 1116 O O . MET A 1 190 ? -5.176 34.482 30.067 1.00 30.58 178 MET A O 1
ATOM 1121 N N . LEU A 1 191 ? -3.755 33.846 28.400 1.00 30.11 179 LEU A N 1
ATOM 1122 C CA . LEU A 1 191 ? -2.973 35.081 28.513 1.00 26.63 179 LEU A CA 1
ATOM 1123 C C . LEU A 1 191 ? -3.763 36.368 28.615 1.00 30.68 179 LEU A C 1
ATOM 1124 O O . LEU A 1 191 ? -3.550 37.169 29.518 1.00 27.26 179 LEU A O 1
ATOM 1129 N N . LEU A 1 192 ? -4.649 36.602 27.653 1.00 29.73 180 LEU A N 1
ATOM 1130 C CA . LEU A 1 192 ? -5.390 37.854 27.615 1.00 28.73 180 LEU A CA 1
ATOM 1131 C C . LEU A 1 192 ? -6.470 37.900 28.688 1.00 30.29 180 LEU A C 1
ATOM 1132 O O . LEU A 1 192 ? -6.670 38.945 29.296 1.00 29.18 180 LEU A O 1
ATOM 1137 N N . GLU A 1 193 ? -7.118 36.778 28.971 1.00 30.54 181 GLU A N 1
ATOM 1138 C CA . GLU A 1 193 ? -8.134 36.721 30.030 1.00 30.57 181 GLU A CA 1
ATOM 1139 C C . GLU A 1 193 ? -7.538 36.997 31.386 1.00 28.13 181 GLU A C 1
ATOM 1140 O O . GLU A 1 193 ? -8.162 37.606 32.250 1.00 30.57 181 GLU A O 1
ATOM 1146 N N . ALA A 1 194 ? -6.274 36.652 31.572 1.00 29.90 182 ALA A N 1
ATOM 1147 C CA . ALA A 1 194 ? -5.554 36.914 32.840 1.00 28.93 182 ALA A CA 1
ATOM 1148 C C . ALA A 1 194 ? -4.973 38.302 32.939 1.00 29.23 182 ALA A C 1
ATOM 1149 O O . ALA A 1 194 ? -4.500 38.700 34.015 1.00 29.26 182 ALA A O 1
ATOM 1151 N N . GLY A 1 195 ? -4.961 39.034 31.815 1.00 29.91 183 GLY A N 1
ATOM 1152 C CA . GLY A 1 195 ? -4.416 40.374 31.765 1.00 31.48 183 GLY A CA 1
ATOM 1153 C C . GLY A 1 195 ? -2.899 40.366 31.599 1.00 28.70 183 GLY A C 1
ATOM 1154 O O . GLY A 1 195 ? -2.233 41.402 31.795 1.00 30.02 183 GLY A O 1
ATOM 1155 N N . TRP A 1 196 ? -2.338 39.257 31.162 1.00 25.39 184 TRP A N 1
ATOM 1156 C CA . TRP A 1 196 ? -0.874 39.109 31.151 1.00 23.24 184 TRP A CA 1
ATOM 1157 C C . TRP A 1 196 ? -0.194 39.793 29.969 1.00 29.30 184 TRP A C 1
ATOM 1158 O O . TRP A 1 196 ? 1.043 39.839 29.903 1.00 30.74 184 TRP A O 1
ATOM 1169 N N . GLN A 1 197 ? -0.968 40.401 29.094 1.00 30.02 185 GLN A N 1
ATOM 1170 C CA . GLN A 1 197 ? -0.367 41.290 28.113 1.00 30.13 185 GLN A CA 1
ATOM 1171 C C . GLN A 1 197 ? 0.409 42.433 28.778 1.00 29.73 185 GLN A C 1
ATOM 1172 O O . GLN A 1 197 ? 1.387 42.882 28.208 1.00 27.04 185 GLN A O 1
ATOM 1178 N N . SER A 1 198 ? 0.039 42.808 30.024 1.00 30.73 186 SER A N 1
ATOM 1179 C CA . SER A 1 198 ? 0.807 43.786 30.836 1.00 30.36 186 SER A CA 1
ATOM 1180 C C . SER A 1 198 ? 2.299 43.400 31.054 1.00 29.02 186 SER A C 1
ATOM 1181 O O . SER A 1 198 ? 3.106 44.264 31.399 1.00 30.79 186 SER A O 1
ATOM 1184 N N . MET A 1 199 ? 2.626 42.108 30.895 1.00 29.30 187 MET A N 1
ATOM 1185 C CA . MET A 1 199 ? 3.981 41.563 31.127 1.00 31.13 187 MET A CA 1
ATOM 1186 C C . MET A 1 199 ? 4.797 41.317 29.850 1.00 28.23 187 MET A C 1
ATOM 1187 O O . MET A 1 199 ? 5.893 40.759 29.918 1.00 32.09 187 MET A O 1
ATOM 1192 N N . VAL A 1 200 ? 4.257 41.680 28.692 1.00 27.10 188 VAL A N 1
ATOM 1193 C CA . VAL A 1 200 ? 4.905 41.269 27.403 1.00 26.02 188 VAL A CA 1
ATOM 1194 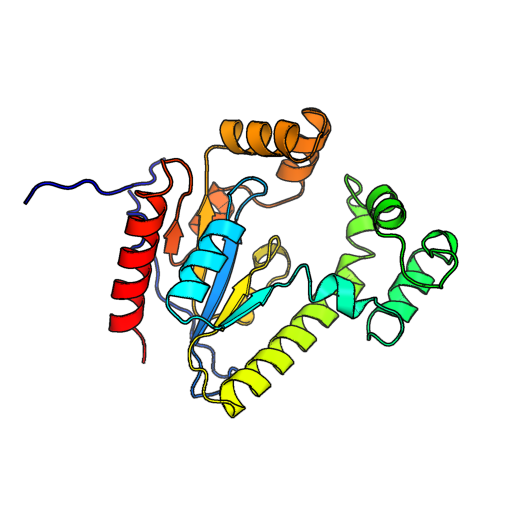C C . VAL A 1 200 ? 4.994 42.475 26.488 1.00 25.97 188 VAL A C 1
ATOM 1195 O O . VAL A 1 200 ? 4.201 43.457 26.583 1.00 26.97 188 VAL A O 1
ATOM 1199 N N . HIS A 1 201 ? 5.980 42.429 25.614 1.00 22.30 189 HIS A N 1
ATOM 1200 C CA . HIS A 1 201 ? 6.089 43.438 24.557 1.00 26.69 189 HIS A CA 1
ATOM 1201 C C . HIS A 1 201 ? 5.140 43.174 23.422 1.00 22.87 189 HIS A C 1
ATOM 1202 O O . HIS A 1 201 ? 4.703 44.125 22.769 1.00 24.65 189 HIS A O 1
ATOM 1209 N N . GLU A 1 202 ? 4.934 41.893 23.101 1.00 25.42 190 GLU A N 1
ATOM 1210 C CA . GLU A 1 202 ? 4.117 41.490 21.937 1.00 25.52 190 GLU A CA 1
ATOM 1211 C C . GLU A 1 202 ? 3.319 40.264 22.297 1.00 26.09 190 GLU A C 1
ATOM 1212 O O . GLU A 1 202 ? 3.859 39.365 22.945 1.00 24.45 190 GLU A O 1
ATOM 1218 N N . VAL A 1 203 ? 2.059 40.261 21.847 1.00 24.97 191 VAL A N 1
ATOM 1219 C CA . VAL A 1 203 ? 1.148 39.134 21.910 1.00 25.66 191 VAL A CA 1
ATOM 1220 C C . VAL A 1 203 ? 1.147 38.456 20.549 1.00 23.51 191 VAL A C 1
ATOM 1221 O O . VAL A 1 203 ? 0.873 39.050 19.520 1.00 21.06 191 VAL A O 1
ATOM 1225 N N . TRP A 1 204 ? 1.460 37.167 20.528 1.00 24.44 192 TRP A N 1
ATOM 1226 C CA . TRP A 1 204 ? 1.475 36.363 19.333 1.00 27.83 192 TRP A CA 1
ATOM 1227 C C . TRP A 1 204 ? 0.392 35.347 19.523 1.00 25.26 192 TRP A C 1
ATOM 1228 O O . TRP A 1 204 ? 0.382 34.678 20.565 1.00 29.06 192 TRP A O 1
ATOM 1239 N N . THR A 1 205 ? -0.535 35.261 18.579 1.00 24.16 193 THR A N 1
ATOM 1240 C CA . THR A 1 205 ? -1.642 34.328 18.697 1.00 25.89 193 THR A CA 1
ATOM 1241 C C . THR A 1 205 ? -1.561 33.278 17.596 1.00 28.71 193 THR A C 1
ATOM 1242 O O . THR A 1 205 ? -1.290 33.610 16.468 1.00 30.47 193 THR A O 1
ATOM 1246 N N . VAL A 1 206 ? -1.880 32.042 17.943 1.00 27.69 194 VAL A N 1
ATOM 1247 C CA . VAL A 1 206 ? -1.937 30.935 16.980 1.00 26.79 194 VAL A CA 1
ATOM 1248 C C . VAL A 1 206 ? -3.433 30.616 16.792 1.00 30.26 194 VAL A C 1
ATOM 1249 O O . VAL A 1 206 ? -4.152 30.327 17.760 1.00 27.12 194 VAL A O 1
ATOM 1253 N N . VAL A 1 207 ? -3.897 30.673 15.540 1.00 29.33 195 VAL A N 1
ATOM 1254 C CA . VAL A 1 207 ? -5.337 30.600 15.240 1.00 27.43 195 VAL A CA 1
ATOM 1255 C C . VAL A 1 207 ? -5.579 29.472 14.228 1.00 28.01 195 VAL A C 1
ATOM 1256 O O . VAL A 1 207 ? -4.686 29.092 13.488 1.00 28.12 195 VAL A O 1
ATOM 1260 N N . ILE A 1 208 ? -6.789 28.928 14.274 1.00 32.30 196 ILE A N 1
ATOM 1261 C CA . ILE A 1 208 ? -7.276 27.935 13.291 1.00 31.05 196 ILE A CA 1
ATOM 1262 C C . ILE A 1 208 ? -8.785 28.075 13.264 1.00 28.18 196 ILE A C 1
ATOM 1263 O O . ILE A 1 208 ? -9.380 28.535 14.234 1.00 29.23 196 ILE A O 1
ATOM 1268 N N . PRO A 1 209 ? -9.430 27.623 12.185 1.00 32.03 197 PRO A N 1
ATOM 1269 C CA . PRO A 1 209 ? -10.891 27.732 12.136 1.00 33.72 197 PRO A CA 1
ATOM 1270 C C . PRO A 1 209 ? -11.547 26.923 13.239 1.00 33.52 197 PRO A C 1
ATOM 1271 O O . PRO A 1 209 ? -11.008 25.904 13.623 1.00 30.89 197 PRO A O 1
ATOM 1275 N N . GLU A 1 210 ? -12.678 27.370 13.783 1.00 35.05 198 GLU A N 1
ATOM 1276 C CA . GLU A 1 210 ? -13.249 26.705 14.968 1.00 36.90 198 GLU A CA 1
ATOM 1277 C C . GLU A 1 210 ? -13.620 25.248 14.673 1.00 36.29 198 GLU A C 1
ATOM 1278 O O . GLU A 1 210 ? -13.533 24.408 15.558 1.00 37.62 198 GLU A O 1
ATOM 1280 N N . THR A 1 211 ? -13.993 24.943 13.436 1.00 37.98 199 THR A N 1
ATOM 1281 C CA . THR A 1 211 ? -14.386 23.564 13.101 1.00 41.89 199 THR A CA 1
ATOM 1282 C C . THR A 1 211 ? -13.204 22.613 13.253 1.00 40.23 199 THR A C 1
ATOM 1283 O O . THR A 1 211 ? -13.352 21.520 13.793 1.00 36.21 199 THR A O 1
ATOM 1287 N N . GLU A 1 212 ? -12.037 23.040 12.789 1.00 37.98 200 GLU A N 1
ATOM 1288 C CA . GLU A 1 212 ? -10.815 22.254 12.977 1.00 34.93 200 GLU A CA 1
ATOM 1289 C C . GLU A 1 212 ? -10.396 22.183 14.435 1.00 34.30 200 GLU A C 1
ATOM 1290 O O . GLU A 1 212 ? -9.954 21.135 14.886 1.00 32.98 200 GLU A O 1
ATOM 1296 N N . ALA A 1 213 ? -10.529 23.279 15.200 1.00 30.40 201 ALA A N 1
ATOM 1297 C CA . ALA A 1 213 ? -10.261 23.262 16.632 1.00 27.65 201 ALA A CA 1
ATOM 1298 C C . ALA A 1 213 ? -11.095 22.232 17.351 1.00 30.59 201 ALA A C 1
ATOM 1299 O O . ALA A 1 213 ? -10.560 21.493 18.162 1.00 30.96 201 ALA A O 1
ATOM 1301 N N . VAL A 1 214 ? -12.399 22.215 17.078 1.00 32.58 202 VAL A N 1
ATOM 1302 C CA . VAL A 1 214 ? -13.311 21.309 17.769 1.00 33.22 202 VAL A CA 1
ATOM 1303 C C . VAL A 1 214 ? -12.905 19.862 17.422 1.00 33.97 202 VAL A C 1
ATOM 1304 O O . VAL A 1 214 ? -12.819 19.003 18.289 1.00 36.41 202 VAL A O 1
ATOM 1308 N N . ARG A 1 215 ? -12.623 19.629 16.139 1.00 32.58 203 ARG A N 1
ATOM 1309 C CA . ARG A 1 215 ? -12.175 18.305 15.677 1.00 35.42 203 ARG A CA 1
ATOM 1310 C C . ARG A 1 215 ? -10.907 17.840 16.403 1.00 33.64 203 ARG A C 1
ATOM 1311 O O . ARG A 1 215 ? -10.849 16.708 16.873 1.00 33.48 203 ARG A O 1
ATOM 1319 N N . ARG A 1 216 ? -9.919 18.720 16.543 1.00 30.73 204 ARG A N 1
ATOM 1320 C CA . ARG A 1 216 ? -8.681 18.335 17.212 1.00 31.22 204 ARG A CA 1
ATOM 1321 C C . ARG A 1 216 ? -8.933 17.973 18.702 1.00 35.33 204 ARG A C 1
ATOM 1322 O O . ARG A 1 216 ? -8.420 16.955 19.212 1.00 34.01 204 ARG A O 1
ATOM 1330 N N . ILE A 1 217 ? -9.767 18.776 19.366 1.00 35.59 205 ILE A N 1
ATOM 1331 C CA . ILE A 1 217 ? -10.115 18.569 20.798 1.00 35.69 205 ILE A CA 1
ATOM 1332 C C . ILE A 1 217 ? -10.888 17.242 21.050 1.00 30.89 205 ILE A C 1
ATOM 1333 O O . ILE A 1 217 ? -10.561 16.469 21.952 1.00 33.58 205 ILE A O 1
ATOM 1338 N N . VAL A 1 218 ? -11.916 17.027 20.251 1.00 30.60 206 VAL A N 1
ATOM 1339 C CA . VAL A 1 218 ? -12.754 15.833 20.326 1.00 36.95 206 VAL A CA 1
ATOM 1340 C C . VAL A 1 218 ? -11.908 14.598 20.089 1.00 35.53 206 VAL A C 1
ATOM 1341 O O . VAL A 1 218 ? -11.981 13.598 20.836 1.00 36.16 206 VAL A O 1
ATOM 1345 N N . GLU A 1 219 ? -11.119 14.659 19.021 1.00 35.71 207 GLU A N 1
ATOM 1346 C CA . GLU A 1 219 ? -10.255 13.528 18.685 1.00 36.30 207 GLU A CA 1
ATOM 1347 C C . GLU A 1 219 ? -9.119 13.351 19.675 1.00 35.87 207 GLU A C 1
ATOM 1348 O O . GLU A 1 219 ? -9.018 12.306 20.322 1.00 37.43 207 GLU A O 1
ATOM 1354 N N . ARG A 1 220 ? -8.279 14.370 19.813 1.00 35.32 208 ARG A N 1
ATOM 1355 C CA . ARG A 1 220 ? -7.028 14.173 20.533 1.00 38.07 208 ARG A CA 1
ATOM 1356 C C . ARG A 1 220 ? -7.200 14.069 22.026 1.00 41.84 208 ARG A C 1
ATOM 1357 O O . ARG A 1 220 ? -6.418 13.367 22.670 1.00 45.79 208 ARG A O 1
ATOM 1365 N N . ASP A 1 221 ? -8.218 14.723 22.578 1.00 42.83 209 ASP A N 1
ATOM 1366 C CA . ASP A 1 221 ? -8.457 14.653 24.035 1.00 45.34 209 ASP A CA 1
ATOM 1367 C C . ASP A 1 221 ? -9.592 13.731 24.449 1.00 47.00 209 ASP A C 1
ATOM 1368 O O . ASP A 1 221 ? -9.821 13.526 25.643 1.00 50.03 209 ASP A O 1
ATOM 1373 N N . GLY A 1 222 ? -10.283 13.147 23.481 1.00 47.32 210 GLY A N 1
ATOM 1374 C CA . GLY A 1 222 ? -11.355 12.199 23.785 1.00 48.95 210 GLY A CA 1
ATOM 1375 C C . GLY A 1 222 ? -12.501 12.910 24.482 1.00 49.83 210 GLY A C 1
ATOM 1376 O O . GLY A 1 222 ? -13.090 12.386 25.436 1.00 50.29 210 GLY A O 1
ATOM 1377 N N . LEU A 1 223 ? -12.791 14.120 24.006 1.00 46.93 211 LEU A N 1
ATOM 1378 C CA . LEU A 1 223 ? -13.874 14.921 24.520 1.00 45.10 211 LEU A CA 1
ATOM 1379 C C . LEU A 1 223 ? -15.083 14.708 23.645 1.00 43.67 211 LEU A C 1
ATOM 1380 O O . LEU A 1 223 ? -14.964 14.467 22.441 1.00 40.81 211 LEU A O 1
ATOM 1385 N N . SER A 1 224 ? -16.260 14.785 24.263 1.00 47.01 212 SER A N 1
ATOM 1386 C CA . SER A 1 224 ? -17.503 14.905 23.511 1.00 49.35 212 SER A CA 1
ATOM 1387 C C . SER A 1 224 ? -17.473 16.238 22.792 1.00 50.21 212 SER A C 1
ATOM 1388 O O . SER A 1 224 ? -16.789 17.182 23.222 1.00 48.90 212 SER A O 1
ATOM 1391 N N . GLU A 1 225 ? -18.207 16.316 21.696 1.00 51.26 213 GLU A N 1
ATOM 1392 C CA . GLU A 1 225 ? -18.262 17.541 20.922 1.00 53.57 213 GLU A CA 1
ATOM 1393 C C . GLU A 1 225 ? -18.837 18.720 21.719 1.00 55.85 213 GLU A C 1
ATOM 1394 O O . GLU A 1 225 ? -18.496 19.880 21.456 1.00 59.05 213 GLU A O 1
ATOM 1400 N N . ALA A 1 226 ? -19.708 18.414 22.678 1.00 55.57 214 ALA A N 1
ATOM 1401 C CA . ALA A 1 226 ? -20.250 19.409 23.588 1.00 54.56 214 ALA A CA 1
ATOM 1402 C C . ALA A 1 226 ? -19.221 19.836 24.613 1.00 52.54 214 ALA A C 1
ATOM 1403 O O . ALA A 1 226 ? -19.204 20.996 25.026 1.00 51.51 214 ALA A O 1
ATOM 1405 N N . ALA A 1 227 ? -18.390 18.897 25.062 1.00 50.96 215 ALA A N 1
ATOM 1406 C CA . ALA A 1 227 ? -17.316 19.231 26.006 1.00 51.35 215 ALA A CA 1
ATOM 1407 C C . ALA A 1 227 ? -16.307 20.141 25.320 1.00 50.60 215 ALA A C 1
ATOM 1408 O O . ALA A 1 227 ? -15.785 21.076 25.938 1.00 52.93 215 ALA A O 1
ATOM 1410 N N . ALA A 1 228 ? -16.067 19.866 24.037 1.00 49.82 216 ALA A N 1
ATOM 1411 C CA . ALA A 1 228 ? -15.148 20.652 23.211 1.00 49.02 216 ALA A CA 1
ATOM 1412 C C . ALA A 1 228 ? -15.668 22.058 22.980 1.00 48.88 216 ALA A C 1
ATOM 1413 O O . ALA A 1 228 ? -14.938 23.024 23.170 1.00 46.57 216 ALA A O 1
ATOM 1415 N N . GLN A 1 229 ? -16.927 22.194 22.592 1.00 48.22 217 GLN A N 1
ATOM 1416 C CA . GLN A 1 229 ? -17.485 23.540 22.408 1.00 51.60 217 GLN A CA 1
ATOM 1417 C C . GLN A 1 229 ? -17.615 24.289 23.744 1.00 51.66 217 GLN A C 1
ATOM 1418 O O . GLN A 1 229 ? -17.435 25.505 23.805 1.00 52.75 217 GLN A O 1
ATOM 1424 N N . SER A 1 230 ? -17.894 23.552 24.812 1.00 51.37 218 SER A N 1
ATOM 1425 C CA . SER A 1 230 ? -17.850 24.113 26.153 1.00 53.28 218 SER A CA 1
ATOM 1426 C C . SER A 1 230 ? -16.475 24.720 26.465 1.00 53.15 218 SER A C 1
ATOM 1427 O O . SER A 1 230 ? -16.391 25.802 27.050 1.00 52.35 218 SER A O 1
ATOM 1430 N N . ARG A 1 231 ? -15.408 24.001 26.097 1.00 52.69 219 ARG A N 1
ATOM 1431 C CA . ARG A 1 231 ? -14.033 24.477 26.298 1.00 50.82 219 ARG A CA 1
ATOM 1432 C C . ARG A 1 231 ? -13.812 25.777 25.533 1.00 47.58 219 ARG A C 1
ATOM 1433 O O . ARG A 1 231 ? -13.313 26.754 26.079 1.00 46.35 219 ARG A O 1
ATOM 1441 N N . LEU A 1 232 ? -14.211 25.772 24.271 1.00 45.96 220 LEU A N 1
ATOM 1442 C CA . LEU A 1 232 ? -14.021 26.902 23.388 1.00 44.47 220 LEU A CA 1
ATOM 1443 C C . LEU A 1 232 ? -14.828 28.139 23.802 1.00 49.01 220 LEU A C 1
ATOM 1444 O O . LEU A 1 232 ? -14.350 29.275 23.686 1.00 48.68 220 LEU A O 1
ATOM 1449 N N . GLN A 1 233 ? -16.057 27.918 24.264 1.00 50.74 221 GLN A N 1
ATOM 1450 C CA . GLN A 1 233 ? -16.909 29.006 24.743 1.00 52.12 221 GLN A CA 1
ATOM 1451 C C . GLN A 1 233 ? -16.355 29.618 26.019 1.00 51.91 221 GLN A C 1
ATOM 1452 O O . GLN A 1 233 ? -16.583 30.784 26.296 1.00 56.71 221 GLN A O 1
ATOM 1458 N N . SER A 1 234 ? -15.604 28.844 26.785 1.00 51.64 222 SER A N 1
ATOM 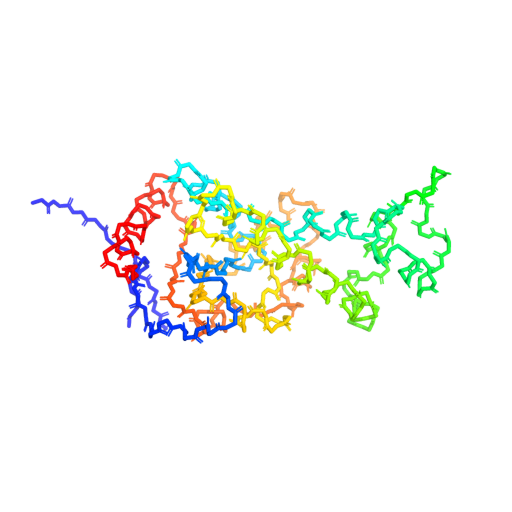1459 C CA . SER A 1 234 ? -15.046 29.324 28.047 1.00 51.82 222 SER A CA 1
ATOM 1460 C C . SER A 1 234 ? -13.754 30.145 27.881 1.00 51.69 222 SER A C 1
ATOM 1461 O O . SER A 1 234 ? -13.036 30.407 28.868 1.00 49.05 222 SER A O 1
ATOM 1464 N N . GLN A 1 235 ? -13.449 30.520 26.642 1.00 49.95 223 GLN A N 1
ATOM 1465 C CA . GLN A 1 235 ? -12.258 31.302 26.353 1.00 50.50 223 GLN A CA 1
ATOM 1466 C C . GLN A 1 235 ? -12.594 32.266 25.217 1.00 47.23 223 GLN A C 1
ATOM 1467 O O . GLN A 1 235 ? -13.636 32.147 24.565 1.00 46.89 223 GLN A O 1
ATOM 1473 N N . MET A 1 236 ? -11.724 33.240 25.006 1.00 45.06 224 MET A N 1
ATOM 1474 C CA . MET A 1 236 ? -11.882 34.183 23.916 1.00 45.00 224 MET A CA 1
ATOM 1475 C C . MET A 1 236 ? -11.913 33.513 22.547 1.00 41.35 224 MET A C 1
ATOM 1476 O O . MET A 1 236 ? -11.294 32.466 22.332 1.00 41.20 224 MET A O 1
ATOM 1481 N N . SER A 1 237 ? -12.660 34.126 21.628 1.00 38.61 225 SER A N 1
ATOM 1482 C CA . SER A 1 237 ? -12.708 33.666 20.246 1.00 39.74 225 SER A CA 1
ATOM 1483 C C . SER A 1 237 ? -11.409 33.963 19.501 1.00 40.21 225 SER A C 1
ATOM 1484 O O . SER A 1 237 ? -10.638 34.823 19.912 1.00 39.55 225 SER A O 1
ATOM 1487 N N . GLY A 1 238 ? -11.189 33.260 18.391 1.00 39.21 226 GLY A N 1
ATOM 1488 C CA . GLY A 1 238 ? -10.031 33.511 17.557 1.00 41.17 226 GLY A CA 1
ATOM 1489 C C . GLY A 1 238 ? -9.975 34.974 17.132 1.00 40.09 226 GLY A C 1
ATOM 1490 O O . GLY A 1 238 ? -8.927 35.612 17.180 1.00 41.54 226 GLY A O 1
ATOM 1491 N N . GLN A 1 239 ? -11.125 35.513 16.747 1.00 41.99 227 GLN A N 1
ATOM 1492 C CA . GLN A 1 239 ? -11.208 36.916 16.312 1.00 42.19 227 GLN A CA 1
ATOM 1493 C C . GLN A 1 239 ? -10.835 37.915 17.425 1.00 38.48 227 GLN A C 1
ATOM 1494 O O . GLN A 1 239 ? -10.117 38.887 17.176 1.00 38.37 227 GLN A O 1
ATOM 1500 N N . GLN A 1 240 ? -11.332 37.674 18.637 1.00 39.20 228 GLN A N 1
ATOM 1501 C CA . GLN A 1 240 ? -10.939 38.440 19.823 1.00 39.84 228 GLN A CA 1
ATOM 1502 C C . GLN A 1 240 ? -9.437 38.370 20.052 1.00 37.82 228 GLN A C 1
ATOM 1503 O O . GLN A 1 240 ? -8.809 39.384 20.325 1.00 38.04 228 GLN A O 1
ATOM 1509 N N . LEU A 1 241 ? -8.864 37.177 19.912 1.00 37.81 229 LEU A N 1
ATOM 1510 C CA . LEU A 1 241 ? -7.438 37.011 20.124 1.00 37.47 229 LEU A CA 1
ATOM 1511 C C . LEU A 1 241 ? -6.719 37.789 19.030 1.00 34.84 229 LEU A C 1
ATOM 1512 O O . LEU A 1 241 ? -5.759 38.486 19.301 1.00 32.04 229 LEU A O 1
ATOM 1517 N N . VAL A 1 242 ? -7.177 37.661 17.800 1.00 32.21 230 VAL A N 1
ATOM 1518 C CA . VAL A 1 242 ? -6.501 38.307 16.673 1.00 33.21 230 VAL A CA 1
ATOM 1519 C C . VAL A 1 242 ? -6.501 39.801 16.840 1.00 31.92 230 VAL A C 1
ATOM 1520 O O . VAL A 1 242 ? -5.485 40.485 16.613 1.00 31.59 230 VAL A O 1
ATOM 1524 N N . GLU A 1 243 ? -7.653 40.328 17.204 1.00 29.21 231 GLU A N 1
ATOM 1525 C CA . GLU A 1 243 ? -7.747 41.789 17.365 1.00 31.99 231 GLU A CA 1
ATOM 1526 C C . GLU A 1 243 ? -6.744 42.360 18.369 1.00 33.73 231 GLU A C 1
ATOM 1527 O O . GLU A 1 243 ? -6.308 43.508 18.262 1.00 25.91 231 GLU A O 1
ATOM 1533 N N . GLN A 1 244 ? -6.404 41.604 19.391 1.00 30.04 232 GLN A N 1
ATOM 1534 C CA . GLN A 1 244 ? -5.474 42.108 20.405 1.00 32.81 232 GLN A CA 1
ATOM 1535 C C . GLN A 1 244 ? -4.016 41.558 20.204 1.00 29.24 232 GLN A C 1
ATOM 1536 O O . GLN A 1 244 ? -3.210 41.563 21.137 1.00 30.51 232 GLN A O 1
ATOM 1542 N N . SER A 1 245 ? -3.691 41.088 19.004 1.00 29.12 233 SER A N 1
ATOM 1543 C CA . SER A 1 245 ? -2.395 40.477 18.729 1.00 28.64 233 SER A CA 1
ATOM 1544 C C . SER A 1 245 ? -1.507 41.417 17.990 1.00 29.27 233 SER A C 1
ATOM 1545 O O . SER A 1 245 ? -1.962 42.199 17.116 1.00 28.56 233 SER A O 1
ATOM 1548 N N . ASN A 1 246 ? -0.208 41.276 18.247 1.00 25.81 234 ASN A N 1
ATOM 1549 C CA . ASN A 1 246 ? 0.817 41.921 17.428 1.00 24.67 234 ASN A CA 1
ATOM 1550 C C . ASN A 1 246 ? 1.215 41.043 16.226 1.00 24.30 234 ASN A C 1
ATOM 1551 O O . ASN A 1 246 ? 1.587 41.534 15.192 1.00 27.02 234 ASN A O 1
ATOM 1556 N N . VAL A 1 247 ? 1.204 39.747 16.409 1.00 24.73 235 VAL A N 1
ATOM 1557 C CA . VAL A 1 247 ? 1.557 38.813 15.371 1.00 26.31 235 VAL A CA 1
ATOM 1558 C C . VAL A 1 247 ? 0.576 37.649 15.454 1.00 25.98 235 VAL A C 1
ATOM 1559 O O . VAL A 1 247 ? 0.212 37.150 16.518 1.00 26.38 235 VAL A O 1
ATOM 1563 N N . VAL A 1 248 ? 0.123 37.226 14.289 1.00 24.68 236 VAL A N 1
ATOM 1564 C CA . VAL A 1 248 ? -0.735 36.044 14.171 1.00 24.56 236 VAL A CA 1
ATOM 1565 C C . VAL A 1 248 ? -0.108 34.921 13.321 1.00 28.45 236 VAL A C 1
ATOM 1566 O O . VAL A 1 248 ? 0.473 35.152 12.267 1.00 27.72 236 VAL A O 1
ATOM 1570 N N . LEU A 1 249 ? -0.257 33.695 13.817 1.00 26.30 237 LEU A N 1
ATOM 1571 C CA . LEU A 1 249 ? 0.213 32.484 13.165 1.00 29.09 237 LEU A CA 1
ATOM 1572 C C . LEU A 1 249 ? -0.895 31.485 13.054 1.00 27.92 237 LEU A C 1
ATOM 1573 O O . LEU A 1 249 ? -1.890 31.571 13.746 1.00 30.93 237 LEU A O 1
ATOM 1578 N N . SER A 1 250 ? -0.711 30.524 12.156 1.00 29.92 238 SER A N 1
ATOM 1579 C CA . SER A 1 250 ? -1.644 29.402 12.051 1.00 24.29 238 SER A CA 1
ATOM 1580 C C . SER A 1 250 ? -1.028 28.071 11.743 1.00 28.09 238 SER A C 1
ATOM 1581 O O . SER A 1 250 ? -0.111 27.956 10.966 1.00 29.38 238 SER A O 1
ATOM 1584 N N . THR A 1 251 ? -1.570 27.082 12.406 1.00 25.15 239 THR A N 1
ATOM 1585 C CA . THR A 1 251 ? -1.215 25.677 12.160 1.00 23.07 239 THR A CA 1
ATOM 1586 C C . THR A 1 251 ? -2.215 25.009 11.227 1.00 26.70 239 THR A C 1
ATOM 1587 O O . THR A 1 251 ? -2.323 23.788 11.180 1.00 25.12 239 THR A O 1
ATOM 1591 N N . LEU A 1 252 ? -2.975 25.757 10.471 1.00 25.11 240 LEU A N 1
ATOM 1592 C CA . LEU A 1 252 ? -3.967 25.157 9.578 1.00 27.98 240 LEU A CA 1
ATOM 1593 C C . LEU A 1 252 ? -3.335 24.277 8.525 1.00 28.35 240 LEU A C 1
ATOM 1594 O O . LEU A 1 252 ? -3.885 23.216 8.182 1.00 26.92 240 LEU A O 1
ATOM 1599 N N . TRP A 1 253 ? -2.198 24.698 7.994 1.00 26.68 241 TRP A N 1
ATOM 1600 C CA . TRP A 1 253 ? -1.576 24.002 6.854 1.00 28.68 241 TRP A CA 1
ATOM 1601 C C . TRP A 1 253 ? -0.578 22.923 7.294 1.00 29.84 241 TRP A C 1
ATOM 1602 O O . TRP A 1 253 ? -0.412 22.684 8.480 1.00 30.06 241 TRP A O 1
ATOM 1613 N N . GLU A 1 254 ? 0.099 22.283 6.356 1.00 29.40 242 GLU A N 1
ATOM 1614 C CA . GLU A 1 254 ? 0.986 21.178 6.716 1.00 30.59 242 GLU A CA 1
ATOM 1615 C C . GLU A 1 254 ? 2.187 21.741 7.493 1.00 32.18 242 GLU A C 1
ATOM 1616 O O . GLU A 1 254 ? 2.432 22.924 7.486 1.00 28.43 242 GLU A O 1
ATOM 1619 N N . SER A 1 255 ? 2.911 20.890 8.195 1.00 29.19 243 SER A N 1
ATOM 1620 C CA . SER A 1 255 ? 3.990 21.288 9.105 1.00 31.42 243 SER A CA 1
ATOM 1621 C C . SER A 1 255 ? 5.081 22.214 8.519 1.00 32.43 243 SER A C 1
ATOM 1622 O O . SER A 1 255 ? 5.544 23.134 9.201 1.00 32.58 243 SER A O 1
ATOM 1625 N N . HIS A 1 256 ? 5.409 22.045 7.236 1.00 32.04 244 HIS A N 1
ATOM 1626 C CA A HIS A 1 256 ? 6.458 22.846 6.579 0.50 31.34 244 HIS A CA 1
ATOM 1627 C CA B HIS A 1 256 ? 6.456 22.848 6.598 0.50 31.90 244 HIS A CA 1
ATOM 1628 C C . HIS A 1 256 ? 6.018 24.284 6.369 1.00 30.22 244 HIS A C 1
ATOM 1629 O O . HIS A 1 256 ? 6.842 25.192 6.383 1.00 31.21 244 HIS A O 1
ATOM 1642 N N . VAL A 1 257 ? 4.706 24.481 6.195 1.00 32.59 245 VAL A N 1
ATOM 1643 C CA . VAL A 1 257 ? 4.109 25.816 6.051 1.00 27.27 245 VAL A CA 1
ATOM 1644 C C . VAL A 1 257 ? 4.134 26.556 7.418 1.00 26.61 245 VAL A C 1
ATOM 1645 O O . VAL A 1 257 ? 4.480 27.727 7.508 1.00 29.64 245 VAL A O 1
ATOM 1649 N N . THR A 1 258 ? 3.846 25.831 8.504 1.00 29.93 246 THR A N 1
ATOM 1650 C CA . THR A 1 258 ? 3.946 26.398 9.846 1.00 30.13 246 THR A CA 1
ATOM 1651 C C . THR A 1 258 ? 5.385 26.842 10.106 1.00 27.35 246 THR A C 1
ATOM 1652 O O . THR A 1 258 ? 5.657 27.947 10.581 1.00 28.08 246 THR A O 1
ATOM 1656 N N . GLN A 1 259 ? 6.326 25.977 9.769 1.00 30.30 247 GLN A N 1
ATOM 1657 C CA . GLN A 1 259 ? 7.723 26.311 9.962 1.00 31.45 247 GLN A CA 1
ATOM 1658 C C . GLN A 1 259 ? 8.093 27.567 9.216 1.00 30.21 247 GLN A C 1
ATOM 1659 O O . GLN A 1 259 ? 8.722 28.437 9.766 1.00 29.94 247 GLN A O 1
ATOM 1665 N N . SER A 1 260 ? 7.701 27.659 7.942 1.00 31.97 248 SER A N 1
ATOM 1666 C CA . SER A 1 260 ? 7.968 28.835 7.151 1.00 32.26 248 SER A CA 1
ATOM 1667 C C . SER A 1 260 ? 7.392 30.097 7.799 1.00 29.53 248 SER A C 1
ATOM 1668 O O . SER A 1 260 ? 8.054 31.148 7.839 1.00 31.40 248 SER A O 1
ATOM 1671 N N . GLN A 1 261 ? 6.163 30.025 8.309 1.00 31.99 249 GLN A N 1
ATOM 1672 C CA . GLN A 1 261 ? 5.557 31.210 8.935 1.00 31.92 249 GLN A CA 1
ATOM 1673 C C . GLN A 1 261 ? 6.340 31.638 10.142 1.00 31.67 249 GLN A C 1
ATOM 1674 O O . GLN A 1 261 ? 6.582 32.805 10.373 1.00 31.05 249 GLN A O 1
ATOM 1680 N N . VAL A 1 262 ? 6.684 30.657 10.962 1.00 31.16 250 VAL A N 1
ATOM 1681 C CA . VAL A 1 262 ? 7.408 30.923 12.207 1.00 32.34 250 VAL A CA 1
ATOM 1682 C C . VAL A 1 262 ? 8.775 31.501 11.907 1.00 29.73 250 VAL A C 1
ATOM 1683 O O . VAL A 1 262 ? 9.206 32.440 12.549 1.00 29.05 250 VAL A O 1
ATOM 1687 N N . GLU A 1 263 ? 9.478 30.939 10.923 1.00 31.25 251 GLU A N 1
ATOM 1688 C CA . GLU A 1 263 ? 10.772 31.494 10.527 1.00 32.42 251 GLU A CA 1
ATOM 1689 C C . GLU A 1 263 ? 10.653 32.909 10.007 1.00 33.17 251 GLU A C 1
ATOM 1690 O O . GLU A 1 263 ? 11.441 33.782 10.358 1.00 33.20 251 GLU A O 1
ATOM 1696 N N . LYS A 1 264 ? 9.650 33.163 9.176 1.00 33.47 252 LYS A N 1
ATOM 1697 C CA . LYS A 1 264 ? 9.427 34.526 8.696 1.00 35.10 252 LYS A CA 1
ATOM 1698 C C . LYS A 1 264 ? 9.147 35.495 9.851 1.00 33.28 252 LYS A C 1
ATOM 1699 O O . LYS A 1 264 ? 9.748 36.573 9.906 1.00 28.84 252 LYS A O 1
ATOM 1705 N N . ALA A 1 265 ? 8.215 35.112 10.732 1.00 31.44 253 ALA A N 1
ATOM 1706 C CA . ALA A 1 265 ? 7.920 35.886 11.969 1.00 30.30 253 ALA A CA 1
ATOM 1707 C C . ALA A 1 265 ? 9.181 36.130 12.799 1.00 29.11 253 ALA A C 1
ATOM 1708 O O . ALA A 1 265 ? 9.448 37.248 13.248 1.00 27.79 253 ALA A O 1
ATOM 1710 N N . TRP A 1 266 ? 9.975 35.082 12.970 1.00 29.71 254 TRP A N 1
ATOM 1711 C CA . TRP A 1 266 ? 11.209 35.174 13.784 1.00 30.52 254 TRP A CA 1
ATOM 1712 C C . TRP A 1 266 ? 12.194 36.171 13.158 1.00 30.23 254 TRP A C 1
ATOM 1713 O O . TRP A 1 266 ? 12.734 37.072 13.810 1.00 30.99 254 TRP A O 1
ATOM 1724 N N . ASN A 1 267 ? 12.389 36.051 11.847 1.00 30.35 255 ASN A N 1
ATOM 1725 C CA . ASN A 1 267 ? 13.271 36.975 11.133 1.00 29.59 255 ASN A CA 1
ATOM 1726 C C . ASN A 1 267 ? 12.833 38.434 11.196 1.00 27.85 255 ASN A C 1
ATOM 1727 O O . ASN A 1 267 ? 13.654 39.331 11.393 1.00 26.49 255 ASN A O 1
ATOM 1732 N N . LEU A 1 268 ? 11.539 38.685 11.091 1.00 26.00 256 LEU A N 1
ATOM 1733 C CA . LEU A 1 268 ? 11.064 40.071 11.182 1.00 25.98 256 LEU A CA 1
ATOM 1734 C C . LEU A 1 268 ? 11.226 40.623 12.608 1.00 28.26 256 LEU A C 1
ATOM 1735 O O . LEU A 1 268 ? 11.602 41.803 12.814 1.00 27.42 256 LEU A O 1
ATOM 1740 N N . LEU A 1 269 ? 10.946 39.764 13.576 1.00 29.97 257 LEU A N 1
ATOM 1741 C CA . LEU A 1 269 ? 11.132 40.076 14.997 1.00 29.95 257 LEU A CA 1
ATOM 1742 C C . LEU A 1 269 ? 12.559 40.523 15.241 1.00 29.33 257 LEU A C 1
ATOM 1743 O O . LEU A 1 269 ? 12.792 41.580 15.828 1.00 30.85 257 LEU A O 1
ATOM 1748 N N . GLN A 1 270 ? 13.513 39.704 14.795 1.00 30.11 258 GLN A N 1
ATOM 1749 C CA . GLN A 1 270 ? 14.935 39.985 15.014 1.00 33.08 258 GLN A CA 1
ATOM 1750 C C . GLN A 1 270 ? 15.329 41.372 14.531 1.00 34.22 258 GLN A C 1
ATOM 1751 O O . GLN A 1 270 ? 16.068 42.057 15.203 1.00 34.35 258 GLN A O 1
ATOM 1757 N N . LYS A 1 271 ? 14.803 41.783 13.377 1.00 35.52 259 LYS A N 1
ATOM 1758 C CA . LYS A 1 271 ? 15.098 43.085 12.807 1.00 37.70 259 LYS A CA 1
ATOM 1759 C C . LYS A 1 271 ? 14.453 44.238 13.582 1.00 37.41 259 LYS A C 1
ATOM 1760 O O . LYS A 1 271 ? 14.865 45.365 13.428 1.00 38.40 259 LYS A O 1
ATOM 1766 N N . ARG A 1 272 ? 13.443 43.980 14.410 1.00 37.12 260 ARG A N 1
ATOM 1767 C CA . ARG A 1 272 ? 12.802 45.063 15.162 1.00 35.87 260 ARG A CA 1
ATOM 1768 C C . ARG A 1 272 ? 13.111 45.027 16.655 1.00 36.46 260 ARG A C 1
ATOM 1769 O O . ARG A 1 272 ? 12.569 45.826 17.417 1.00 38.80 260 ARG A O 1
ATOM 1777 N N . LEU A 1 273 ? 13.953 44.093 17.088 1.00 36.90 261 LEU A N 1
ATOM 1778 C CA . LEU A 1 273 ? 14.377 44.049 18.472 1.00 37.92 261 LEU A CA 1
ATOM 1779 C C . LEU A 1 273 ? 15.227 45.278 18.788 1.00 41.93 261 LEU A C 1
ATOM 1780 O O . LEU A 1 273 ? 15.985 45.738 17.931 1.00 42.73 261 LEU A O 1
ATOM 1785 N N . PRO A 1 274 ? 15.099 45.836 20.016 1.00 45.43 262 PRO A N 1
ATOM 1786 C CA . PRO A 1 274 ? 16.013 46.919 20.404 1.00 47.78 262 PRO A CA 1
ATOM 1787 C C . PRO A 1 274 ? 17.383 46.370 20.789 1.00 48.22 262 PRO A C 1
ATOM 1788 O O . PRO A 1 274 ? 18.374 46.668 20.116 1.00 52.76 262 PRO A O 1
#

GO terms:
  GO:0004595 pantetheine-phosphate adenylyltransferase activity (F, IDA)
  GO:0005741 mitochondrial outer membrane (C, IDA)
  GO:0015937 coenzyme A biosynthetic process (P, IDA)
  GO:0004140 dephospho-CoA kinase activity (F, IDA)
  GO:0004595 pantetheine-phosphate adenylyltransferase activity (F, IMP)

Foldseek 3Di:
DDDDWDADDCGDTFLAFPDAWDDAPPADPLAAEEEEEEFALLCSVVLVVLVVVVPAAEDELVVLLQQCCFVVHVLVVQVCVLPHQVQADPVGRGNVVVLCVQPQLNPVSVCSVCVRRVVSSLVVVSVVSVVCVVVPHHYYYYYDHQCVVSVVSSVHRFYEYRYDDVVSSLVSCCPVVVDDSVSSVSRRVSHDDRVVSVVRGRHYAGPHDDPVSRSVSSVSSVVVCVVPDD

CATH classification: 3.40.50.300

InterPro domains:
  IPR001977 Dephospho-CoA kinase [MF_00376] (357-554)
  IPR001977 Dephospho-CoA kinase [PF01121] (358-532)
  IPR001977 Dephospho-CoA kinase [PS51219] (359-562)
  IPR001977 Dephospho-CoA kinase [TIGR00152] (359-534)
  IPR004821 Cytidyltransferase-like domain [PF01467] (195-338)
  IPR014729 Rossmann-like alpha/beta/alpha sandwich fold [G3DSA:3.40.50.620] (194-343)
  IPR027417 P-loop containing nucleoside triphosphate hydrolase [G3DSA:3.40.50.300] (356-562)
  IPR027417 P-loop containing nucleoside triphosphate hydrolase [SSF52540] (359-549)

Nearest PDB structures (foldseek):
  2f6r-assembly1_A  TM=1.004E+00  e=4.314E-46  Mus musculus
  9bkz-assembly2_B  TM=7.105E-01  e=7.087E-15  Klebsiella aerogenes
  8u94-assembly1_A  TM=6.942E-01  e=1.156E-14  Klebsiella aerogenes KCTC 2190
  1n3b-assembly1_C  TM=7.509E-01  e=1.640E-12  Escherichia coli
  4zo4-assembly1_C  TM=7.012E-01  e=2.379E-09  Campylobacter jejuni subsp. jejuni NCTC 11168 = ATCC 700819

Radius of gyration: 18.32 Å; Cα contacts (8 Å, |Δi|>4): 350; chains: 1; bounding box: 42×40×59 Å